Protein AF-A0A9E1KVV0-F1 (afdb_monomer_lite)

Foldseek 3Di:
DVVVVVVVVVVVVVVVVVVVVVVVVVVCVPDDDDVVVDPDDLVRLVVVLVVLVVVVVVVPDALVSLLNSLVSCVVNVVLVVSLVSLVVSLVVVHDDLVSNLSSLQSNLVSLQSVLVVDPDLVVSLVSLVSSLVSLVSSVVSVVVCCVPVVDPPPPPVSSVVSNVVSVVSSVVSVVVVVVVVLVVLLPDDLVVLVVLLVVLVVVLVVLVVVLVVDDDPVVNVVSVVSSVVSVVSNVSSVVSSVVVVVVVVVVPDPDPPDDPDDDDDDDDD

Radius of gyration: 32.5 Å; chains: 1; bounding box: 115×55×74 Å

Structure (mmCIF, N/CA/C/O backbone):
data_AF-A0A9E1KVV0-F1
#
_entry.id   AF-A0A9E1KVV0-F1
#
loop_
_atom_site.group_PDB
_atom_site.id
_atom_site.type_symbol
_atom_site.label_atom_id
_atom_site.label_alt_id
_atom_site.label_comp_id
_atom_site.label_asym_id
_atom_site.label_entity_id
_atom_site.label_seq_id
_atom_site.pdbx_PDB_ins_code
_atom_site.Cartn_x
_atom_site.Cartn_y
_atom_site.Cartn_z
_atom_site.occupancy
_atom_site.B_iso_or_equiv
_atom_site.auth_seq_id
_atom_site.auth_comp_id
_atom_site.auth_asym_id
_atom_site.auth_atom_id
_atom_site.pdbx_PDB_model_num
ATOM 1 N N . MET A 1 1 ? 38.109 -32.232 -37.320 1.00 49.78 1 MET A N 1
ATOM 2 C CA . MET A 1 1 ? 37.746 -31.109 -38.220 1.00 49.78 1 MET A CA 1
ATOM 3 C C . MET A 1 1 ? 36.241 -30.805 -38.249 1.00 49.78 1 MET A C 1
ATOM 5 O O . MET A 1 1 ? 35.882 -29.639 -38.278 1.00 49.78 1 MET A O 1
ATOM 9 N N . ILE A 1 2 ? 35.350 -31.804 -38.155 1.00 48.62 2 ILE A N 1
ATOM 10 C CA . ILE A 1 2 ? 33.883 -31.613 -38.248 1.00 48.62 2 ILE A CA 1
ATOM 11 C C . ILE A 1 2 ? 33.278 -30.846 -37.046 1.00 48.62 2 ILE A C 1
ATOM 13 O O . ILE A 1 2 ? 32.442 -29.967 -37.232 1.00 48.62 2 ILE A O 1
ATOM 17 N N . GLN A 1 3 ? 33.752 -31.078 -35.814 1.00 43.31 3 GLN A N 1
ATOM 18 C CA . GLN A 1 3 ? 33.230 -30.390 -34.616 1.00 43.31 3 GLN A CA 1
ATOM 19 C C . GLN A 1 3 ? 33.555 -28.887 -34.540 1.00 43.31 3 GLN A C 1
ATOM 21 O O . GLN A 1 3 ? 32.815 -28.122 -33.923 1.00 43.31 3 GLN A O 1
ATOM 26 N N . GLN A 1 4 ? 34.650 -28.444 -35.163 1.00 46.66 4 GLN A N 1
ATOM 27 C CA . GLN A 1 4 ? 35.059 -27.035 -35.125 1.00 46.66 4 GLN A CA 1
ATOM 28 C C . GLN A 1 4 ? 34.206 -26.173 -36.068 1.00 46.66 4 GLN A C 1
ATOM 30 O O . GLN A 1 4 ? 33.938 -25.010 -35.769 1.00 46.66 4 GLN A O 1
ATOM 35 N N . ASN A 1 5 ? 33.715 -26.768 -37.160 1.00 45.25 5 ASN A N 1
ATOM 36 C CA . ASN A 1 5 ? 32.821 -26.108 -38.109 1.00 45.25 5 ASN A CA 1
ATOM 37 C C . ASN A 1 5 ? 31.393 -25.974 -37.558 1.00 45.25 5 ASN A C 1
ATOM 39 O O . ASN A 1 5 ? 30.751 -24.954 -37.795 1.00 45.25 5 ASN A O 1
ATOM 43 N N . TYR A 1 6 ? 30.935 -26.926 -36.737 1.00 50.62 6 TYR A N 1
ATOM 44 C CA . TYR A 1 6 ? 29.626 -26.846 -36.075 1.00 50.62 6 TYR A CA 1
ATOM 45 C C . TYR A 1 6 ? 29.542 -25.694 -35.067 1.00 50.62 6 TYR A C 1
ATOM 47 O O . TYR A 1 6 ? 28.571 -24.945 -35.065 1.00 50.62 6 TYR A O 1
ATOM 55 N N . LYS A 1 7 ? 30.588 -25.492 -34.251 1.00 47.50 7 LYS A N 1
ATOM 56 C CA . LYS A 1 7 ? 30.629 -24.376 -33.289 1.00 47.50 7 LYS A CA 1
ATOM 57 C C . LYS A 1 7 ? 30.649 -23.012 -33.980 1.00 47.50 7 LYS A C 1
ATOM 59 O O . LYS A 1 7 ? 29.972 -22.098 -33.527 1.00 47.50 7 LYS A O 1
ATOM 64 N N . LYS A 1 8 ? 31.377 -22.884 -35.095 1.00 46.38 8 LYS A N 1
ATOM 65 C CA . LYS A 1 8 ? 31.409 -21.648 -35.893 1.00 46.38 8 LYS A CA 1
ATOM 66 C C . LYS A 1 8 ? 30.078 -21.381 -36.599 1.00 46.38 8 LYS A C 1
ATOM 68 O O . LYS A 1 8 ? 29.641 -20.239 -36.628 1.00 46.38 8 LYS A O 1
ATOM 73 N N . SER A 1 9 ? 29.414 -22.420 -37.108 1.00 48.88 9 SER A N 1
ATOM 74 C CA . SER A 1 9 ? 28.102 -22.303 -37.754 1.00 48.88 9 SER A CA 1
ATOM 75 C C . SER A 1 9 ? 26.990 -21.950 -36.760 1.00 48.88 9 SER A C 1
ATOM 77 O O . SER A 1 9 ? 26.188 -21.071 -37.055 1.00 48.88 9 SER A O 1
ATOM 79 N N . LEU A 1 10 ? 26.987 -22.545 -35.563 1.00 49.00 10 LEU A N 1
ATOM 80 C CA . LEU A 1 10 ? 26.027 -22.213 -34.506 1.00 49.00 10 LEU A CA 1
ATOM 81 C C . LEU A 1 10 ? 26.209 -20.769 -34.011 1.00 49.00 10 LEU A C 1
ATOM 83 O O . LEU A 1 10 ? 25.234 -20.041 -33.865 1.00 49.00 10 LEU A O 1
ATOM 87 N N . PHE A 1 11 ? 27.459 -20.329 -33.827 1.00 50.59 11 PHE A N 1
ATOM 88 C CA . PHE A 1 11 ? 27.769 -18.949 -33.446 1.00 50.59 11 PHE A CA 1
ATOM 89 C C . PHE A 1 11 ? 27.338 -17.948 -34.528 1.00 50.59 11 PHE A C 1
ATOM 91 O O . PHE A 1 11 ? 26.820 -16.885 -34.211 1.00 50.59 11 PHE A O 1
ATOM 98 N N . PHE A 1 12 ? 27.488 -18.308 -35.806 1.00 47.38 12 PHE A N 1
ATOM 99 C CA . PHE A 1 12 ? 27.058 -17.479 -36.932 1.00 47.38 12 PHE A CA 1
ATOM 100 C C . PHE A 1 12 ? 25.529 -17.382 -37.044 1.00 47.38 12 PHE A C 1
ATOM 102 O O . PHE A 1 12 ? 25.018 -16.310 -37.343 1.00 47.38 12 PHE A O 1
ATOM 109 N N . ILE A 1 13 ? 24.795 -18.463 -36.751 1.00 52.06 13 ILE A N 1
ATOM 110 C CA . ILE A 1 13 ? 23.321 -18.469 -36.732 1.00 52.06 13 ILE A CA 1
ATOM 111 C C . ILE A 1 13 ? 22.790 -17.627 -35.566 1.00 52.06 13 ILE A C 1
ATOM 113 O O . ILE A 1 13 ? 21.920 -16.790 -35.785 1.00 52.06 13 ILE A O 1
ATOM 117 N N . ILE A 1 14 ? 23.365 -17.777 -34.365 1.00 50.06 14 ILE A N 1
ATOM 118 C CA . ILE A 1 14 ? 23.011 -16.968 -33.186 1.00 50.06 14 ILE A CA 1
ATOM 119 C C . ILE A 1 14 ? 23.312 -15.482 -33.444 1.00 50.06 14 ILE A C 1
ATOM 121 O O . ILE A 1 14 ? 22.482 -14.615 -33.166 1.00 50.06 14 ILE A O 1
ATOM 125 N N . PHE A 1 15 ? 24.461 -15.180 -34.052 1.00 49.50 15 PHE A N 1
ATOM 126 C CA . PHE A 1 15 ? 24.831 -13.819 -34.436 1.00 49.50 15 PHE A CA 1
ATOM 127 C C . PHE A 1 15 ? 23.894 -13.234 -35.509 1.00 49.50 15 PHE A C 1
ATOM 129 O O . PHE A 1 15 ? 23.545 -12.060 -35.425 1.00 49.50 15 PHE A O 1
ATOM 136 N N . LEU A 1 16 ? 23.426 -14.036 -36.476 1.00 43.38 16 LEU A N 1
ATOM 137 C CA . LEU A 1 16 ? 22.451 -13.598 -37.485 1.00 43.38 16 LEU A CA 1
ATOM 138 C C . LEU A 1 16 ? 21.051 -13.359 -36.903 1.00 43.38 16 LEU A C 1
ATOM 140 O O . LEU A 1 16 ? 20.375 -12.425 -37.326 1.00 43.38 16 LEU A O 1
ATOM 144 N N . SER A 1 17 ? 20.609 -14.164 -35.933 1.00 46.12 17 SER A N 1
ATOM 145 C CA . SER A 1 17 ? 19.330 -13.934 -35.249 1.00 46.12 17 SER A CA 1
ATOM 146 C C . SER A 1 17 ? 19.369 -12.683 -34.371 1.00 46.12 17 SER A C 1
ATOM 148 O O . SER A 1 17 ? 18.413 -11.912 -34.364 1.00 46.12 17 SER A O 1
ATOM 150 N N . ILE A 1 18 ? 20.499 -12.431 -33.702 1.00 46.22 18 ILE A N 1
ATOM 151 C CA . ILE A 1 18 ? 20.713 -11.217 -32.904 1.00 46.22 18 ILE A CA 1
ATOM 152 C C . ILE A 1 18 ? 20.830 -9.990 -33.819 1.00 46.22 18 ILE A C 1
ATOM 154 O O . ILE A 1 18 ? 20.249 -8.954 -33.514 1.00 46.22 18 ILE A O 1
ATOM 158 N N . SER A 1 19 ? 21.500 -10.092 -34.973 1.00 43.97 19 SER A N 1
ATOM 159 C CA . SER A 1 19 ? 21.600 -8.969 -35.914 1.00 43.97 19 SER A CA 1
ATOM 160 C C . SER A 1 19 ? 20.269 -8.655 -36.601 1.00 43.97 19 SER A C 1
ATOM 162 O O . SER A 1 19 ? 19.957 -7.484 -36.773 1.00 43.97 19 SER A O 1
ATOM 164 N N . MET A 1 20 ? 19.434 -9.652 -36.912 1.00 42.59 20 MET A N 1
ATOM 165 C CA . MET A 1 20 ? 18.067 -9.436 -37.414 1.00 42.59 20 MET A CA 1
ATOM 166 C C . MET A 1 20 ? 17.155 -8.785 -36.358 1.00 42.59 20 MET A C 1
ATOM 168 O O . MET A 1 20 ? 16.368 -7.904 -36.702 1.00 42.59 20 MET A O 1
ATOM 172 N N . LEU A 1 21 ? 17.309 -9.135 -35.075 1.00 47.66 21 LEU A N 1
ATOM 173 C CA . LEU A 1 21 ? 16.640 -8.456 -33.955 1.00 47.66 21 LEU A CA 1
ATOM 174 C C . LEU A 1 21 ? 17.131 -7.007 -33.785 1.00 47.66 21 LEU A C 1
ATOM 176 O O . LEU A 1 21 ? 16.314 -6.099 -33.655 1.00 47.66 21 LEU A O 1
ATOM 180 N N . LEU A 1 22 ? 18.441 -6.762 -33.883 1.00 39.94 22 LEU A N 1
ATOM 181 C CA . LEU A 1 22 ? 19.039 -5.421 -33.799 1.00 39.94 22 LEU A CA 1
ATOM 182 C C . LEU A 1 22 ? 18.738 -4.541 -35.028 1.00 39.94 22 LEU A C 1
ATOM 184 O O . LEU A 1 22 ? 18.587 -3.330 -34.893 1.00 39.94 22 LEU A O 1
ATOM 188 N N . ILE A 1 23 ? 18.583 -5.120 -36.222 1.00 39.44 23 ILE A N 1
ATOM 189 C CA . ILE A 1 23 ? 18.140 -4.400 -37.430 1.00 39.44 23 ILE A CA 1
ATOM 190 C C . ILE A 1 23 ? 16.647 -4.050 -37.328 1.00 39.44 23 ILE A C 1
ATOM 192 O O . ILE A 1 23 ? 16.252 -2.964 -37.754 1.00 39.44 23 ILE A O 1
ATOM 196 N N . GLY A 1 24 ? 15.832 -4.895 -36.685 1.00 37.50 24 GLY A N 1
ATOM 197 C CA . GLY A 1 24 ? 14.467 -4.539 -36.281 1.00 37.50 24 GLY A CA 1
ATOM 198 C C . GLY A 1 24 ? 14.424 -3.360 -35.297 1.00 37.50 24 GLY A C 1
ATOM 199 O O . GLY A 1 24 ? 13.568 -2.487 -35.423 1.00 37.50 24 GLY A O 1
ATOM 200 N N . ILE A 1 25 ? 15.400 -3.285 -34.385 1.00 40.69 25 ILE A N 1
ATOM 201 C CA . ILE A 1 25 ? 15.580 -2.183 -33.424 1.00 40.69 25 ILE A CA 1
ATOM 202 C C . ILE A 1 25 ? 16.062 -0.891 -34.118 1.00 40.69 25 ILE A C 1
ATOM 204 O O . ILE A 1 25 ? 15.628 0.200 -33.756 1.00 40.69 25 ILE A O 1
ATOM 208 N N . TRP A 1 26 ? 16.895 -0.980 -35.161 1.00 32.25 26 TRP A N 1
ATOM 209 C CA . TRP A 1 26 ? 17.467 0.201 -35.830 1.00 32.25 26 TRP A CA 1
ATOM 210 C C . TRP A 1 26 ? 16.592 0.783 -36.956 1.00 32.25 26 TRP A C 1
ATOM 212 O O . TRP A 1 26 ? 16.489 2.002 -37.089 1.00 32.25 26 TRP A O 1
ATOM 222 N N . VAL A 1 27 ? 15.897 -0.049 -37.742 1.00 29.86 27 VAL A N 1
ATOM 223 C CA . VAL A 1 27 ? 14.997 0.425 -38.821 1.00 29.86 27 VAL A CA 1
ATOM 224 C C . VAL A 1 27 ? 13.626 0.874 -38.270 1.00 29.86 27 VAL A C 1
ATOM 226 O O . VAL A 1 27 ? 12.897 1.610 -38.934 1.00 29.86 27 VAL A O 1
ATOM 229 N N . GLY A 1 28 ? 13.296 0.516 -37.023 1.00 28.92 28 GLY A N 1
ATOM 230 C CA . GLY A 1 28 ? 12.051 0.881 -36.333 1.00 28.92 28 GLY A CA 1
ATOM 231 C C . GLY A 1 28 ? 12.068 2.204 -35.551 1.00 28.92 28 GLY A C 1
ATOM 232 O O . GLY A 1 28 ? 11.033 2.585 -35.004 1.00 28.92 28 GLY A O 1
ATOM 233 N N . GLY A 1 29 ? 13.189 2.937 -35.524 1.00 30.23 29 GLY A N 1
ATOM 234 C CA . GLY A 1 29 ? 13.425 4.127 -34.682 1.00 30.23 29 GLY A CA 1
ATOM 235 C C . GLY A 1 29 ? 12.549 5.367 -34.934 1.00 30.23 29 GLY A C 1
ATOM 236 O O . GLY A 1 29 ? 12.910 6.466 -34.521 1.00 30.23 29 GLY A O 1
ATOM 237 N N . LYS A 1 30 ? 11.406 5.239 -35.617 1.00 33.72 30 LYS A N 1
ATOM 238 C CA . LYS A 1 30 ? 10.437 6.334 -35.782 1.00 33.72 30 LYS A CA 1
ATOM 239 C C . LYS A 1 30 ? 8.976 5.974 -35.549 1.00 33.72 30 LYS A C 1
ATOM 241 O O . LYS A 1 30 ? 8.170 6.894 -35.535 1.00 33.72 30 LYS A O 1
ATOM 246 N N . ASN A 1 31 ? 8.604 4.711 -35.333 1.00 33.91 31 ASN A N 1
ATOM 247 C CA . ASN A 1 31 ? 7.199 4.368 -35.103 1.00 33.91 31 ASN A CA 1
ATOM 248 C C . ASN A 1 31 ? 7.045 3.172 -34.158 1.00 33.91 31 ASN A C 1
ATOM 250 O O . ASN A 1 31 ? 7.363 2.051 -34.530 1.00 33.91 31 ASN A O 1
ATOM 254 N N . LYS A 1 32 ? 6.486 3.448 -32.970 1.00 41.47 32 LYS A N 1
ATOM 255 C CA . LYS A 1 32 ? 5.640 2.555 -32.157 1.00 41.47 32 LYS A CA 1
ATOM 256 C C . LYS A 1 32 ? 5.944 1.053 -32.271 1.00 41.47 32 LYS A C 1
ATOM 258 O O . LYS A 1 32 ? 5.269 0.346 -33.010 1.00 41.47 32 LYS A O 1
ATOM 263 N N . TYR A 1 33 ? 6.817 0.555 -31.406 1.00 38.28 33 TYR A N 1
ATOM 264 C CA . TYR A 1 33 ? 6.661 -0.798 -30.878 1.00 38.28 33 TYR A CA 1
ATOM 265 C C . TYR A 1 33 ? 6.807 -0.742 -29.366 1.00 38.28 33 TYR A C 1
ATOM 267 O O . TYR A 1 33 ? 7.882 -0.896 -28.800 1.00 38.28 33 TYR A O 1
ATOM 275 N N . SER A 1 34 ? 5.682 -0.498 -28.701 1.00 38.47 34 SER A N 1
ATOM 276 C CA . SER A 1 34 ? 5.535 -0.964 -27.335 1.00 38.47 34 SER A CA 1
ATOM 277 C C . SER A 1 34 ? 5.572 -2.492 -27.398 1.00 38.47 34 SER A C 1
ATOM 279 O O . SER A 1 34 ? 4.780 -3.103 -28.118 1.00 38.47 34 SER A O 1
ATOM 281 N N . TYR A 1 35 ? 6.449 -3.136 -26.623 1.00 42.34 35 TYR A N 1
ATOM 282 C CA . TYR A 1 35 ? 6.430 -4.592 -26.416 1.00 42.34 35 TYR A CA 1
ATOM 283 C C . TYR A 1 35 ? 5.066 -5.101 -25.876 1.00 42.34 35 TYR A C 1
ATOM 285 O O . TYR A 1 35 ? 4.897 -6.305 -25.663 1.00 42.34 35 TYR A O 1
ATOM 293 N N . SER A 1 36 ? 4.073 -4.223 -25.646 1.00 39.53 36 SER A N 1
ATOM 294 C CA . SER A 1 36 ? 2.662 -4.569 -25.424 1.00 39.53 36 SER A CA 1
ATOM 295 C C . SER A 1 36 ? 2.061 -5.420 -26.539 1.00 39.53 36 SER A C 1
ATOM 297 O O . SER A 1 36 ? 1.266 -6.294 -26.205 1.00 39.53 36 SER A O 1
ATOM 299 N N . ASP A 1 37 ? 2.469 -5.230 -27.798 1.00 36.94 37 ASP A N 1
ATOM 300 C CA . ASP A 1 37 ? 1.742 -5.758 -28.968 1.00 36.94 37 ASP A CA 1
ATOM 301 C C . ASP A 1 37 ? 2.190 -7.165 -29.397 1.00 36.94 37 ASP A C 1
ATOM 303 O O . ASP A 1 37 ? 1.574 -7.788 -30.261 1.00 36.94 37 ASP A O 1
ATOM 307 N N . PHE A 1 38 ? 3.232 -7.706 -28.763 1.00 43.53 38 PHE A N 1
ATOM 308 C CA . PHE A 1 38 ? 3.705 -9.061 -29.020 1.00 43.53 38 PHE A CA 1
ATOM 309 C C . PHE A 1 38 ? 3.051 -10.066 -28.062 1.00 43.53 38 PHE A C 1
ATOM 311 O O . PHE A 1 38 ? 3.209 -9.996 -26.835 1.00 43.53 38 PHE A O 1
ATOM 318 N N . ASN A 1 39 ? 2.318 -11.017 -28.647 1.00 42.03 39 ASN A N 1
ATOM 319 C CA . ASN A 1 39 ? 1.745 -12.170 -27.962 1.00 42.03 39 ASN A CA 1
ATOM 320 C C . ASN A 1 39 ? 2.832 -13.249 -27.831 1.00 42.03 39 ASN A C 1
ATOM 322 O O . ASN A 1 39 ? 3.027 -14.060 -28.733 1.00 42.03 39 ASN A O 1
ATOM 326 N N . PHE A 1 40 ? 3.611 -13.191 -26.753 1.00 53.44 40 PHE A N 1
ATOM 327 C CA . PHE A 1 40 ? 4.648 -14.183 -26.483 1.00 53.44 40 PHE A CA 1
ATOM 328 C C . PHE A 1 40 ? 4.055 -15.350 -25.687 1.00 53.44 40 PHE A C 1
ATOM 330 O O . PHE A 1 40 ? 3.542 -15.147 -24.585 1.00 53.44 40 PHE A O 1
ATOM 337 N N . ASP A 1 41 ? 4.164 -16.570 -26.212 1.00 54.91 41 ASP A N 1
ATOM 338 C CA . ASP A 1 41 ? 3.899 -17.782 -25.432 1.00 54.91 41 ASP A CA 1
ATOM 339 C C . ASP A 1 41 ? 4.876 -17.886 -24.242 1.00 54.91 41 ASP A C 1
ATOM 341 O O . ASP A 1 41 ? 6.009 -17.402 -24.300 1.00 54.91 41 ASP A O 1
ATOM 345 N N . ALA A 1 42 ? 4.446 -18.503 -23.134 1.00 55.12 42 ALA A N 1
ATOM 346 C CA . ALA A 1 42 ? 5.169 -18.487 -21.852 1.00 55.12 42 ALA A CA 1
ATOM 347 C C . ALA A 1 42 ? 6.606 -19.054 -21.917 1.00 55.12 42 ALA A C 1
ATOM 349 O O . ALA A 1 42 ? 7.489 -18.612 -21.175 1.00 55.12 42 ALA A O 1
ATOM 350 N N . GLU A 1 43 ? 6.846 -20.006 -22.820 1.00 58.78 43 GLU A N 1
ATOM 351 C CA . GLU A 1 43 ? 8.166 -20.594 -23.073 1.00 58.78 43 GLU A CA 1
ATOM 352 C C . GLU A 1 43 ? 9.120 -19.564 -23.707 1.00 58.78 43 GLU A C 1
ATOM 354 O O . GLU A 1 43 ? 10.227 -19.353 -23.208 1.00 58.78 43 GLU A O 1
ATOM 359 N N . ASN A 1 44 ? 8.626 -18.791 -24.681 1.00 67.38 44 ASN A N 1
ATOM 360 C CA . ASN A 1 44 ? 9.375 -17.719 -25.344 1.00 67.38 44 ASN A CA 1
ATOM 361 C C . ASN A 1 44 ? 9.703 -16.554 -24.389 1.00 67.38 44 ASN A C 1
ATOM 363 O O . ASN A 1 44 ? 10.773 -15.957 -24.485 1.00 67.38 44 ASN A O 1
ATOM 367 N N . ILE A 1 45 ? 8.819 -16.236 -23.431 1.00 67.12 45 ILE A N 1
ATOM 368 C CA . ILE A 1 45 ? 9.076 -15.182 -22.428 1.00 67.12 45 ILE A CA 1
ATOM 369 C C . ILE A 1 45 ? 10.226 -15.576 -21.492 1.00 67.12 45 ILE A C 1
ATOM 371 O O . ILE A 1 45 ? 11.051 -14.734 -21.140 1.00 67.12 45 ILE A O 1
ATOM 375 N N . THR A 1 46 ? 10.288 -16.841 -21.075 1.00 71.38 46 THR A N 1
ATOM 376 C CA . THR A 1 46 ? 11.302 -17.313 -20.119 1.00 71.38 46 THR A CA 1
ATOM 377 C C . THR A 1 46 ? 12.692 -17.355 -20.752 1.00 71.38 46 THR A C 1
ATOM 379 O O . THR A 1 46 ? 13.674 -16.935 -20.129 1.00 71.38 46 THR A O 1
ATOM 382 N N . GLU A 1 47 ? 12.778 -17.804 -22.005 1.00 70.06 47 GLU A N 1
ATOM 383 C CA . GLU A 1 47 ? 14.022 -17.777 -22.775 1.00 70.06 47 GLU A CA 1
ATOM 384 C C . GLU A 1 47 ? 14.514 -16.337 -22.987 1.00 70.06 47 GLU A C 1
ATOM 386 O O . GLU A 1 47 ? 15.678 -16.035 -22.717 1.00 70.06 47 GLU A O 1
ATOM 391 N N . LEU A 1 48 ? 13.612 -15.424 -23.358 1.00 67.31 48 LEU A N 1
ATOM 392 C CA . LEU A 1 48 ? 13.936 -14.014 -23.571 1.00 67.31 48 LEU A CA 1
ATOM 393 C C . LEU A 1 48 ? 14.435 -13.338 -22.285 1.00 67.31 48 LEU A C 1
ATOM 395 O O . LEU A 1 48 ? 15.462 -12.663 -22.303 1.00 67.31 48 LEU A O 1
ATOM 399 N N . ILE A 1 49 ? 13.769 -13.572 -21.149 1.00 70.56 49 ILE A N 1
ATOM 400 C CA . ILE A 1 49 ? 14.219 -13.081 -19.836 1.00 70.56 49 ILE A CA 1
ATOM 401 C C . ILE A 1 49 ? 15.641 -13.575 -19.534 1.00 70.56 49 ILE A C 1
ATOM 403 O O . ILE A 1 49 ? 16.490 -12.788 -19.124 1.00 70.56 49 ILE A O 1
ATOM 407 N N . THR A 1 50 ? 15.925 -14.855 -19.788 1.00 74.06 50 THR A N 1
ATOM 408 C CA . THR A 1 50 ? 17.247 -15.446 -19.525 1.00 74.06 50 THR A CA 1
ATOM 409 C C . THR A 1 50 ? 18.338 -14.788 -20.371 1.00 74.06 50 THR A C 1
ATOM 411 O O . THR A 1 50 ? 19.413 -14.486 -19.856 1.00 74.06 50 THR A O 1
ATOM 414 N N . GLN A 1 51 ? 18.069 -14.526 -21.653 1.00 66.81 51 GLN A N 1
ATOM 415 C CA . GLN A 1 51 ? 19.018 -13.855 -22.546 1.00 66.81 51 GLN A CA 1
ATOM 416 C C . GLN A 1 51 ? 19.305 -12.417 -22.091 1.00 66.81 51 GLN A C 1
ATOM 418 O O . GLN A 1 51 ? 20.464 -12.013 -22.016 1.00 66.81 51 GLN A O 1
ATOM 423 N N . PHE A 1 52 ? 18.274 -11.663 -21.706 1.00 65.25 52 PHE A N 1
ATOM 424 C CA . PHE A 1 52 ? 18.444 -10.298 -21.204 1.00 65.25 52 PHE A CA 1
ATOM 425 C C . PHE A 1 52 ? 19.166 -10.236 -19.848 1.00 65.25 52 PHE A C 1
ATOM 427 O O . PHE A 1 52 ? 19.954 -9.322 -19.627 1.00 65.25 52 PHE A O 1
ATOM 434 N N . GLU A 1 53 ? 18.968 -11.213 -18.959 1.00 68.69 53 GLU A N 1
ATOM 435 C CA . GLU A 1 53 ? 19.689 -11.296 -17.676 1.00 68.69 53 GLU A CA 1
ATOM 436 C C . GLU A 1 53 ? 21.193 -11.558 -17.842 1.00 68.69 53 GLU A C 1
ATOM 438 O O . GLU A 1 53 ? 21.991 -11.168 -16.986 1.00 68.69 53 GLU A O 1
ATOM 443 N N . VAL A 1 54 ? 21.598 -12.231 -18.924 1.00 68.56 54 VAL A N 1
ATOM 444 C CA . VAL A 1 54 ? 23.018 -12.399 -19.264 1.00 68.56 54 VAL A CA 1
ATOM 445 C C . VAL A 1 54 ? 23.621 -11.053 -19.668 1.00 68.56 54 VAL A C 1
ATOM 447 O O . VAL A 1 54 ? 24.698 -10.717 -19.187 1.00 68.56 54 VAL A O 1
ATOM 450 N N . ILE A 1 55 ? 22.896 -10.257 -20.457 1.00 59.66 55 ILE A N 1
ATOM 451 C CA . ILE A 1 55 ? 23.331 -8.926 -20.909 1.00 59.66 55 ILE A CA 1
ATOM 452 C C . ILE A 1 55 ? 23.316 -7.909 -19.748 1.00 59.66 55 ILE A C 1
ATOM 454 O O . ILE A 1 55 ? 24.205 -7.067 -19.645 1.00 59.66 55 ILE A O 1
ATOM 458 N N . GLU A 1 56 ? 22.355 -8.005 -18.821 1.00 62.62 56 GLU A N 1
ATOM 459 C CA . GLU A 1 56 ? 22.276 -7.150 -17.623 1.00 62.62 56 GLU A CA 1
ATOM 460 C C . GLU A 1 56 ? 23.525 -7.274 -16.735 1.00 62.62 56 GLU A C 1
ATOM 462 O O . GLU A 1 56 ? 24.015 -6.277 -16.208 1.00 62.62 56 GLU A O 1
ATOM 467 N N . LYS A 1 57 ? 24.090 -8.483 -16.614 1.00 64.88 57 LYS A N 1
ATOM 468 C CA . LYS A 1 57 ? 25.322 -8.735 -15.845 1.00 64.88 57 LYS A CA 1
ATOM 469 C C . LYS A 1 57 ? 26.570 -8.088 -16.446 1.00 64.88 57 LYS A C 1
ATOM 471 O O . LYS A 1 57 ? 27.580 -7.995 -15.753 1.00 64.88 57 LYS A O 1
ATOM 476 N N . GLU A 1 58 ? 26.506 -7.647 -17.697 1.00 58.31 58 GLU A N 1
ATOM 477 C CA . GLU A 1 58 ? 27.602 -6.970 -18.393 1.00 58.31 58 GLU A CA 1
ATOM 478 C C . GLU A 1 58 ? 27.510 -5.430 -18.286 1.00 58.31 58 GLU A C 1
ATOM 480 O O . GLU A 1 58 ? 28.349 -4.737 -18.852 1.00 58.31 58 GLU A O 1
ATOM 485 N N . ASP A 1 59 ? 26.529 -4.902 -17.531 1.00 61.69 59 ASP A N 1
ATOM 486 C CA . ASP A 1 59 ? 26.280 -3.475 -17.220 1.00 61.69 59 ASP A CA 1
ATOM 487 C C . ASP A 1 59 ? 26.130 -2.553 -18.452 1.00 61.69 59 ASP A C 1
ATOM 489 O O . ASP A 1 59 ? 26.400 -1.354 -18.409 1.00 61.69 59 ASP A O 1
ATOM 493 N N . GLN A 1 60 ? 25.672 -3.114 -19.576 1.00 63.12 60 GLN A N 1
ATOM 494 C CA . GLN A 1 60 ? 25.560 -2.418 -20.869 1.00 63.12 60 GLN A CA 1
ATOM 495 C C . GLN A 1 60 ? 24.130 -2.011 -21.259 1.00 63.12 60 GLN A C 1
ATOM 497 O O . GLN A 1 60 ? 23.925 -1.457 -22.337 1.00 63.12 60 GLN A O 1
ATOM 502 N N . LEU A 1 61 ? 23.124 -2.276 -20.420 1.00 71.19 61 LEU A N 1
ATOM 503 C CA . LEU A 1 61 ? 21.731 -2.035 -20.806 1.00 71.19 61 LEU A CA 1
ATOM 504 C C . LEU A 1 61 ? 21.352 -0.553 -20.727 1.00 71.19 61 LEU A C 1
ATOM 506 O O . LEU A 1 61 ? 21.514 0.094 -19.684 1.00 71.19 61 LEU A O 1
ATOM 510 N N . SER A 1 62 ? 20.758 -0.045 -21.810 1.00 82.12 62 SER A N 1
ATOM 511 C CA . SER A 1 62 ? 20.140 1.279 -21.832 1.00 82.12 62 SER A CA 1
ATOM 512 C C . SER A 1 62 ? 18.921 1.338 -20.897 1.00 82.12 62 SER A C 1
ATOM 514 O O . SER A 1 62 ? 18.385 0.314 -20.463 1.00 82.12 62 SER A O 1
ATOM 516 N N . ALA A 1 63 ? 18.444 2.546 -20.581 1.00 83.25 63 ALA A N 1
ATOM 517 C CA . ALA A 1 63 ? 17.221 2.719 -19.792 1.00 83.25 63 ALA A CA 1
ATOM 518 C C . ALA A 1 63 ? 15.989 2.084 -20.470 1.00 83.25 63 ALA A C 1
ATOM 520 O O . ALA A 1 63 ? 15.108 1.559 -19.788 1.00 83.25 63 ALA A O 1
ATOM 521 N N . GLU A 1 64 ? 15.946 2.093 -21.804 1.00 82.88 64 GLU A N 1
ATOM 522 C CA . GLU A 1 64 ? 14.886 1.465 -22.593 1.00 82.88 64 GLU A CA 1
ATOM 523 C C . GLU A 1 64 ? 14.945 -0.066 -22.509 1.00 82.88 64 GLU A C 1
ATOM 525 O O . GLU A 1 64 ? 13.925 -0.714 -22.271 1.00 82.88 64 GLU A O 1
ATOM 530 N N . ASP A 1 65 ? 16.140 -0.654 -22.592 1.00 80.19 65 ASP A N 1
ATOM 531 C CA . ASP A 1 65 ? 16.302 -2.106 -22.457 1.00 80.19 65 ASP A CA 1
ATOM 532 C C . ASP A 1 65 ? 15.937 -2.581 -21.047 1.00 80.19 65 ASP A C 1
ATOM 534 O O . ASP A 1 65 ? 15.219 -3.570 -20.880 1.00 80.19 65 ASP A O 1
ATOM 538 N N . LYS A 1 66 ? 16.361 -1.834 -20.018 1.00 83.19 66 LYS A N 1
ATOM 539 C CA . LYS A 1 66 ? 15.982 -2.087 -18.617 1.00 83.19 66 LYS A CA 1
ATOM 540 C C . LYS A 1 66 ? 14.466 -2.008 -18.426 1.00 83.19 66 LYS A C 1
ATOM 542 O O . LYS A 1 66 ? 13.885 -2.844 -17.725 1.00 83.19 66 LYS A O 1
ATOM 547 N N . TYR A 1 67 ? 13.809 -1.034 -19.058 1.00 86.19 67 TYR A N 1
ATOM 548 C CA . TYR A 1 67 ? 12.351 -0.926 -19.062 1.00 86.19 67 TYR A CA 1
ATOM 549 C C . TYR A 1 67 ? 11.696 -2.153 -19.715 1.00 86.19 67 TYR A C 1
ATOM 551 O O . TYR A 1 67 ? 10.858 -2.803 -19.083 1.00 86.19 67 TYR A O 1
ATOM 559 N N . ASN A 1 68 ? 12.106 -2.512 -20.932 1.00 82.94 68 ASN A N 1
ATOM 560 C 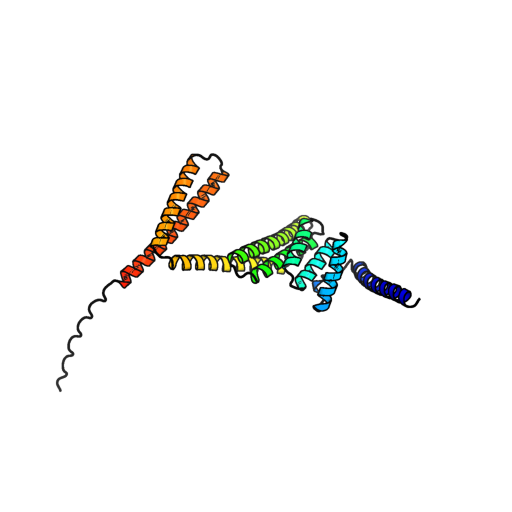CA . ASN A 1 68 ? 11.531 -3.627 -21.689 1.00 82.94 68 ASN A CA 1
ATOM 561 C C . ASN A 1 68 ? 11.700 -4.964 -20.954 1.00 82.94 68 ASN A C 1
ATOM 563 O O . ASN A 1 68 ? 10.732 -5.716 -20.808 1.00 82.94 68 ASN A O 1
ATOM 567 N N . LEU A 1 69 ? 12.884 -5.223 -20.394 1.00 83.38 69 LEU A N 1
ATOM 568 C CA . LEU A 1 69 ? 13.132 -6.394 -19.553 1.00 83.38 69 LEU A CA 1
ATOM 569 C C . LEU A 1 69 ? 12.181 -6.432 -18.350 1.00 83.38 69 LEU A C 1
ATOM 571 O O . LEU A 1 69 ? 11.548 -7.453 -18.076 1.00 83.38 69 LEU A O 1
ATOM 575 N N . SER A 1 70 ? 12.016 -5.304 -17.660 1.00 87.06 70 SER A N 1
ATOM 576 C CA . SER A 1 70 ? 11.126 -5.204 -16.497 1.00 87.06 70 SER A CA 1
ATOM 577 C C . SER A 1 70 ? 9.661 -5.497 -16.851 1.00 87.06 70 SER A C 1
ATOM 579 O O . SER A 1 70 ? 8.949 -6.126 -16.055 1.00 87.06 70 SER A O 1
ATOM 581 N N . VAL A 1 71 ? 9.211 -5.091 -18.046 1.00 85.38 71 VAL A N 1
ATOM 582 C CA . VAL A 1 71 ? 7.879 -5.409 -18.593 1.00 85.38 71 VAL A CA 1
ATOM 583 C C . VAL A 1 71 ? 7.747 -6.902 -18.900 1.00 85.38 71 VAL A C 1
ATOM 585 O O . VAL A 1 71 ? 6.721 -7.499 -18.574 1.00 85.38 71 VAL A O 1
ATOM 588 N N . LEU A 1 72 ? 8.763 -7.543 -19.478 1.00 83.75 72 LEU A N 1
ATOM 589 C CA . LEU A 1 72 ? 8.737 -8.987 -19.745 1.00 83.75 72 LEU A CA 1
ATOM 590 C C . LEU A 1 72 ? 8.636 -9.795 -18.447 1.00 83.75 72 LEU A C 1
ATOM 592 O O . LEU A 1 72 ? 7.798 -10.691 -18.327 1.00 83.75 72 LEU A O 1
ATOM 596 N N . VAL A 1 73 ? 9.415 -9.417 -17.432 1.00 84.38 73 VAL A N 1
ATOM 597 C CA . VAL A 1 73 ? 9.351 -10.023 -16.094 1.00 84.38 73 VAL A CA 1
ATOM 598 C C . VAL A 1 73 ? 7.965 -9.822 -15.459 1.00 84.38 73 VAL A C 1
ATOM 600 O O . VAL A 1 73 ? 7.444 -10.741 -14.821 1.00 84.38 73 VAL A O 1
ATOM 603 N N . TYR A 1 74 ? 7.330 -8.660 -15.671 1.00 85.19 74 TYR A N 1
ATOM 604 C CA . TYR A 1 74 ? 5.946 -8.405 -15.249 1.00 85.19 74 TYR A CA 1
ATOM 605 C C . TYR A 1 74 ? 4.951 -9.333 -15.952 1.00 85.19 74 TYR A C 1
ATOM 607 O O . TYR A 1 74 ? 4.107 -9.948 -15.295 1.00 85.19 74 TYR A O 1
ATOM 615 N N . LYS A 1 75 ? 5.050 -9.452 -17.284 1.00 82.25 75 LYS A N 1
ATOM 616 C CA . LYS A 1 75 ? 4.198 -10.327 -18.104 1.00 82.25 75 LYS A CA 1
ATOM 617 C C . LYS A 1 75 ? 4.340 -11.795 -17.692 1.00 82.25 75 LYS A C 1
ATOM 619 O O . LYS A 1 75 ? 3.340 -12.508 -17.655 1.00 82.25 75 LYS A O 1
ATOM 624 N N . ASN A 1 76 ? 5.529 -12.209 -17.249 1.00 83.12 76 ASN A N 1
ATOM 625 C CA . ASN A 1 76 ? 5.774 -13.525 -16.648 1.00 83.12 76 ASN A CA 1
ATOM 626 C C . ASN A 1 76 ? 5.243 -13.671 -15.203 1.00 83.12 76 ASN A C 1
ATOM 628 O O . ASN A 1 76 ? 5.600 -14.603 -14.486 1.00 83.12 76 ASN A O 1
ATOM 632 N N . LYS A 1 77 ? 4.421 -12.725 -14.728 1.00 87.38 77 LYS A N 1
ATOM 633 C CA . LYS A 1 77 ? 3.825 -12.678 -13.380 1.00 87.38 77 LYS A CA 1
ATOM 634 C C . LYS A 1 77 ? 4.840 -12.666 -12.232 1.00 87.38 77 LYS A C 1
ATOM 636 O O . LYS A 1 77 ? 4.463 -12.839 -11.073 1.00 87.38 77 LYS A O 1
ATOM 641 N N . ASN A 1 78 ? 6.118 -12.404 -12.510 1.00 90.88 78 ASN A N 1
ATOM 642 C CA . ASN A 1 78 ? 7.137 -12.264 -11.477 1.00 90.88 78 ASN A CA 1
ATOM 643 C C . ASN A 1 78 ? 7.163 -10.819 -10.960 1.00 90.88 78 ASN A C 1
ATOM 645 O O . ASN A 1 78 ? 8.091 -10.043 -11.201 1.00 90.88 78 ASN A O 1
ATOM 649 N N . TYR A 1 79 ? 6.107 -10.455 -10.232 1.00 92.44 79 TYR A N 1
ATOM 650 C CA . TYR A 1 79 ? 5.895 -9.085 -9.766 1.00 92.44 79 TYR A CA 1
ATOM 651 C C . TYR A 1 79 ? 6.957 -8.615 -8.763 1.00 92.44 79 TYR A C 1
ATOM 653 O O . TYR A 1 79 ? 7.252 -7.428 -8.676 1.00 92.44 79 TYR A O 1
ATOM 661 N N . ILE A 1 80 ? 7.576 -9.529 -8.008 1.00 95.12 80 ILE A N 1
ATOM 662 C CA . ILE A 1 80 ? 8.641 -9.174 -7.057 1.00 95.12 80 ILE A CA 1
ATOM 663 C C . ILE A 1 80 ? 9.886 -8.704 -7.808 1.00 95.12 80 ILE A C 1
ATOM 665 O O . ILE A 1 80 ? 10.432 -7.645 -7.481 1.00 95.12 80 ILE A O 1
ATOM 669 N N . LYS A 1 81 ? 10.318 -9.475 -8.813 1.00 91.44 81 LYS A N 1
ATOM 670 C CA . LYS A 1 81 ? 11.491 -9.138 -9.618 1.00 91.44 81 LYS A CA 1
ATOM 671 C C . LYS A 1 81 ? 11.223 -7.910 -10.484 1.00 91.44 81 LYS A C 1
ATOM 673 O O . LYS A 1 81 ? 12.004 -6.969 -10.430 1.00 91.44 81 LYS A O 1
ATOM 678 N N . SER A 1 82 ? 10.082 -7.868 -11.173 1.00 92.00 82 SER A N 1
ATOM 679 C CA . SER A 1 82 ? 9.696 -6.722 -12.007 1.00 92.00 82 SER A CA 1
ATOM 680 C C . SER A 1 82 ? 9.640 -5.420 -11.204 1.00 92.00 82 SER A C 1
ATOM 682 O O . SER A 1 82 ? 10.216 -4.416 -11.617 1.00 92.00 82 SER A O 1
ATOM 684 N N . LYS A 1 83 ? 9.035 -5.440 -10.006 1.00 96.69 83 LYS A N 1
ATOM 685 C CA . LYS A 1 83 ? 9.051 -4.298 -9.082 1.00 96.69 83 LYS A CA 1
ATOM 686 C C . LYS A 1 83 ? 10.474 -3.810 -8.809 1.00 96.69 83 LYS A C 1
ATOM 688 O O . LYS A 1 83 ? 10.713 -2.611 -8.891 1.00 96.69 83 LYS A O 1
ATOM 693 N N . LYS A 1 84 ? 11.396 -4.716 -8.462 1.00 95.06 84 LYS A N 1
ATOM 694 C CA . LYS A 1 84 ? 12.789 -4.357 -8.157 1.00 95.06 84 LYS A CA 1
ATOM 695 C C . LYS A 1 84 ? 13.452 -3.680 -9.361 1.00 95.06 84 LYS A C 1
ATOM 697 O O . LYS A 1 84 ? 13.986 -2.588 -9.202 1.00 95.06 84 LYS A O 1
ATOM 702 N N . SER A 1 85 ? 13.326 -4.263 -10.550 1.00 90.88 85 SER A N 1
ATOM 703 C CA . SER A 1 85 ? 13.916 -3.714 -11.776 1.00 90.88 85 SER A CA 1
ATOM 704 C C . SER A 1 85 ? 13.335 -2.341 -12.146 1.00 90.88 85 SER A C 1
ATOM 706 O O . SER A 1 85 ? 14.085 -1.418 -12.456 1.00 90.88 85 SER A O 1
ATOM 708 N N . PHE A 1 86 ? 12.019 -2.133 -12.004 1.00 93.75 86 PHE A N 1
ATOM 709 C CA . PHE A 1 86 ? 11.428 -0.802 -12.202 1.00 93.75 86 PHE A CA 1
ATOM 710 C C . PHE A 1 86 ? 11.873 0.216 -11.144 1.00 93.75 86 PHE A C 1
ATOM 712 O O . PHE A 1 86 ? 12.046 1.389 -11.470 1.00 93.75 86 PHE A O 1
ATOM 719 N N . GLN A 1 87 ? 12.069 -0.196 -9.887 1.00 95.56 87 GLN A N 1
ATOM 720 C CA . GLN A 1 87 ? 12.619 0.693 -8.858 1.00 95.56 87 GLN A CA 1
ATOM 721 C C . GLN A 1 87 ? 14.050 1.114 -9.197 1.00 95.56 87 GLN A C 1
ATOM 723 O O . GLN A 1 87 ? 14.380 2.287 -9.060 1.00 95.56 87 GLN A O 1
ATOM 728 N N . GLU A 1 88 ? 14.886 0.188 -9.662 1.00 91.56 88 GLU A N 1
ATOM 729 C CA . GLU A 1 88 ? 16.262 0.475 -10.081 1.00 91.56 88 GLU A CA 1
ATOM 730 C C . GLU A 1 88 ? 16.301 1.414 -11.292 1.00 91.56 88 GLU A C 1
ATOM 732 O O . GLU A 1 88 ? 17.023 2.413 -11.262 1.00 91.56 88 GLU A O 1
ATOM 737 N N . LEU A 1 89 ? 15.458 1.168 -12.303 1.00 90.31 89 LEU A N 1
ATOM 738 C CA . LEU A 1 89 ? 15.294 2.056 -13.456 1.00 90.31 89 LEU A CA 1
ATOM 739 C C . LEU A 1 89 ? 14.953 3.485 -13.013 1.00 90.31 89 LEU A C 1
ATOM 741 O O . LEU A 1 89 ? 15.645 4.428 -13.388 1.00 90.31 89 LEU A O 1
ATOM 745 N N . LEU A 1 90 ? 13.925 3.650 -12.177 1.00 93.06 90 LEU A N 1
ATOM 746 C CA . LEU A 1 90 ? 13.480 4.969 -11.721 1.00 93.06 90 LEU A CA 1
ATOM 747 C C . LEU A 1 90 ? 14.508 5.659 -10.812 1.00 93.06 90 LEU A C 1
ATOM 749 O O . LEU A 1 90 ? 14.690 6.870 -10.909 1.00 93.06 90 LEU A O 1
ATOM 753 N N . ASN A 1 91 ? 15.206 4.903 -9.960 1.00 91.50 91 ASN A N 1
ATOM 754 C CA . ASN A 1 91 ? 16.246 5.437 -9.076 1.00 91.50 91 ASN A CA 1
ATOM 755 C C . ASN A 1 91 ? 17.499 5.880 -9.837 1.00 91.50 91 ASN A C 1
ATOM 757 O O . ASN A 1 91 ? 18.206 6.766 -9.363 1.00 91.50 91 ASN A O 1
ATOM 761 N N . SER A 1 92 ? 17.778 5.286 -11.002 1.00 85.62 92 SER A N 1
ATOM 762 C CA . SER A 1 92 ? 18.900 5.712 -11.844 1.00 85.62 92 SER A CA 1
ATOM 763 C C . SER A 1 92 ? 18.732 7.147 -12.355 1.00 85.62 92 SER A C 1
ATOM 765 O O . SER A 1 92 ? 19.717 7.792 -12.701 1.00 85.62 92 SER A O 1
ATOM 767 N N . GLY A 1 93 ? 17.490 7.644 -12.433 1.00 77.88 93 GLY A N 1
ATOM 768 C CA . GLY A 1 93 ? 17.170 8.943 -13.028 1.00 77.88 93 GLY A CA 1
ATOM 769 C C . GLY A 1 93 ? 17.501 9.038 -14.522 1.00 77.88 93 GLY A C 1
ATOM 770 O O . GLY A 1 93 ? 17.422 10.124 -15.091 1.00 77.88 93 GLY A O 1
ATOM 771 N N . THR A 1 94 ? 17.881 7.922 -15.152 1.00 75.94 94 THR A N 1
ATOM 772 C CA . THR A 1 94 ? 18.223 7.843 -16.573 1.00 75.94 94 THR A CA 1
ATOM 773 C C . THR A 1 94 ? 17.013 7.402 -17.389 1.00 75.94 94 THR A C 1
ATOM 775 O O . THR A 1 94 ? 16.238 6.550 -16.957 1.00 75.94 94 THR A O 1
ATOM 778 N N . GLY A 1 95 ? 16.850 7.984 -18.576 1.00 77.31 95 GLY A N 1
ATOM 779 C CA . GLY A 1 95 ? 15.755 7.666 -19.490 1.00 77.31 95 GLY A CA 1
ATOM 780 C C . 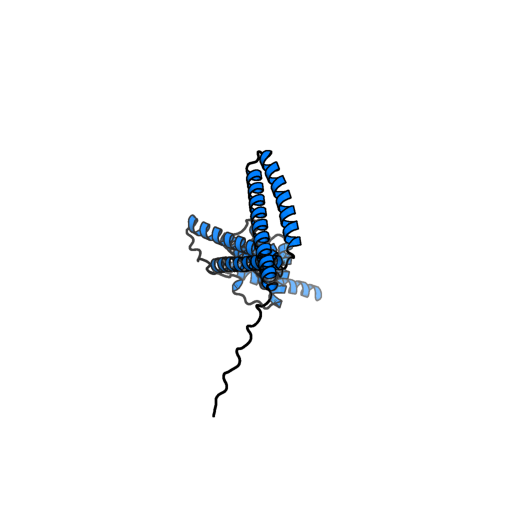GLY A 1 95 ? 14.907 8.877 -19.858 1.00 77.31 95 GLY A C 1
ATOM 781 O O . GLY A 1 95 ? 14.824 9.866 -19.130 1.00 77.31 95 GLY A O 1
ATOM 782 N N . GLU A 1 96 ? 14.279 8.794 -21.026 1.00 83.12 96 GLU A N 1
ATOM 783 C CA . GLU A 1 96 ? 13.350 9.813 -21.499 1.00 83.12 96 GLU A CA 1
ATOM 784 C C . GLU A 1 96 ? 12.099 9.884 -20.616 1.00 83.12 96 GLU A C 1
ATOM 786 O O . GLU A 1 96 ? 11.701 8.905 -19.978 1.00 83.12 96 GLU A O 1
ATOM 791 N N . SER A 1 97 ? 11.425 11.037 -20.617 1.00 84.25 97 SER A N 1
ATOM 792 C CA . SER A 1 97 ? 10.259 11.272 -19.756 1.00 84.25 97 SER A CA 1
ATOM 793 C C . SER A 1 97 ? 9.155 10.218 -19.950 1.00 84.25 97 SER A C 1
ATOM 795 O O . SER A 1 97 ? 8.565 9.758 -18.974 1.00 84.25 97 SER A O 1
ATOM 797 N N . ASN A 1 98 ? 8.939 9.745 -21.183 1.00 82.75 98 ASN A N 1
ATOM 798 C CA . ASN A 1 98 ? 7.968 8.686 -21.486 1.00 82.75 98 ASN A CA 1
ATOM 799 C C . ASN A 1 98 ? 8.334 7.330 -20.857 1.00 82.75 98 ASN A C 1
ATOM 801 O O . ASN A 1 98 ? 7.447 6.621 -20.371 1.00 82.75 98 ASN A O 1
ATOM 805 N N . ILE A 1 99 ? 9.626 6.984 -20.812 1.00 86.19 99 ILE A N 1
ATOM 806 C CA . ILE A 1 99 ? 10.117 5.767 -20.148 1.00 86.19 99 ILE A CA 1
ATOM 807 C C . ILE A 1 99 ? 9.893 5.884 -18.641 1.00 86.19 99 ILE A C 1
ATOM 809 O O . ILE A 1 99 ? 9.398 4.946 -18.019 1.00 86.19 99 ILE A O 1
ATOM 813 N N . LEU A 1 100 ? 10.180 7.048 -18.051 1.00 89.88 100 LEU A N 1
ATOM 814 C CA . LEU A 1 100 ? 9.969 7.282 -16.620 1.00 89.88 100 LEU A CA 1
ATOM 815 C C . LEU A 1 100 ? 8.480 7.235 -16.244 1.00 89.88 100 LEU A C 1
ATOM 817 O O . LEU A 1 100 ? 8.123 6.570 -15.271 1.00 89.88 100 LEU A O 1
ATOM 821 N N . ILE A 1 101 ? 7.599 7.871 -17.027 1.00 89.56 101 ILE A N 1
ATOM 822 C CA . ILE A 1 101 ? 6.136 7.800 -16.849 1.00 89.56 101 ILE A CA 1
ATOM 823 C C . ILE A 1 101 ? 5.672 6.339 -16.883 1.00 89.56 101 ILE A C 1
ATOM 825 O O . ILE A 1 101 ? 4.993 5.876 -15.962 1.00 89.56 101 ILE A O 1
ATOM 829 N N . SER A 1 102 ? 6.098 5.593 -17.904 1.00 88.44 102 SER A N 1
ATOM 830 C CA . SER A 1 102 ? 5.749 4.180 -18.073 1.00 88.44 102 SER A CA 1
ATOM 831 C C . SER A 1 102 ? 6.334 3.299 -16.964 1.00 88.44 102 SER A C 1
ATOM 833 O O . SER A 1 102 ? 5.694 2.337 -16.531 1.00 88.44 102 SER A O 1
ATOM 835 N N . GLY A 1 103 ? 7.530 3.620 -16.471 1.00 90.38 103 GLY A N 1
ATOM 836 C CA . GLY A 1 103 ? 8.172 2.952 -15.342 1.00 90.38 103 GLY A CA 1
ATOM 837 C C . GLY A 1 103 ? 7.390 3.154 -14.046 1.00 90.38 103 GLY A C 1
ATOM 838 O O . GLY A 1 103 ? 7.105 2.185 -13.344 1.00 90.38 103 GLY A O 1
ATOM 839 N N . PHE A 1 104 ? 6.955 4.385 -13.756 1.00 95.19 104 PHE A N 1
ATOM 840 C CA . PHE A 1 104 ? 6.086 4.674 -12.612 1.00 95.19 104 PHE A CA 1
ATOM 841 C C . PHE A 1 104 ? 4.740 3.950 -12.713 1.00 95.19 104 PHE A C 1
ATOM 843 O O . PHE A 1 104 ? 4.285 3.373 -11.723 1.00 95.19 104 PHE A O 1
ATOM 850 N N . PHE A 1 105 ? 4.122 3.933 -13.896 1.00 92.75 105 PHE A N 1
ATOM 851 C CA . PHE A 1 105 ? 2.876 3.201 -14.124 1.00 92.75 105 PHE A CA 1
ATOM 852 C C . PHE A 1 105 ? 3.035 1.701 -13.845 1.00 92.75 105 PHE A C 1
ATOM 854 O O . PHE A 1 105 ? 2.288 1.129 -13.047 1.00 92.75 105 PHE A O 1
ATOM 861 N N . ASN A 1 106 ? 4.049 1.060 -14.428 1.00 93.19 106 ASN A N 1
ATOM 862 C CA . ASN A 1 106 ? 4.272 -0.372 -14.240 1.00 93.19 106 ASN A CA 1
ATOM 863 C C . ASN A 1 106 ? 4.732 -0.724 -12.819 1.00 93.19 106 ASN A C 1
ATOM 865 O O . ASN A 1 106 ? 4.355 -1.774 -12.293 1.00 93.19 106 ASN A O 1
ATOM 869 N N . LEU A 1 107 ? 5.481 0.153 -12.149 1.00 96.88 107 LEU A N 1
ATOM 870 C CA . LEU A 1 107 ? 5.786 -0.008 -10.729 1.00 96.88 107 LEU A CA 1
ATOM 871 C C . LEU A 1 107 ? 4.507 0.048 -9.876 1.00 96.88 107 LEU A C 1
ATOM 873 O O . LEU A 1 107 ? 4.323 -0.782 -8.982 1.00 96.88 107 LEU A O 1
ATOM 877 N N . GLY A 1 108 ? 3.594 0.971 -10.193 1.00 95.50 108 GLY A N 1
ATOM 878 C CA . GLY A 1 108 ? 2.272 1.047 -9.575 1.00 95.50 108 GLY A CA 1
ATOM 879 C C . GLY A 1 108 ? 1.480 -0.249 -9.747 1.00 95.50 108 GLY A C 1
ATOM 880 O O . GLY A 1 108 ? 0.974 -0.793 -8.761 1.00 95.50 108 GLY A O 1
ATOM 881 N N . ASN A 1 109 ? 1.452 -0.797 -10.964 1.00 94.88 109 ASN A N 1
ATOM 882 C CA . ASN A 1 109 ? 0.793 -2.071 -11.271 1.00 94.88 109 ASN A CA 1
ATOM 883 C C . ASN A 1 109 ? 1.423 -3.257 -10.523 1.00 94.88 109 ASN A C 1
ATOM 885 O O . ASN A 1 109 ? 0.704 -4.134 -10.044 1.00 94.88 109 ASN A O 1
ATOM 889 N N . ASN A 1 110 ? 2.751 -3.291 -10.383 1.00 97.25 110 ASN A N 1
ATOM 890 C CA . ASN A 1 110 ? 3.447 -4.311 -9.596 1.00 97.25 110 ASN A CA 1
ATOM 891 C C . ASN A 1 110 ? 3.022 -4.282 -8.124 1.00 97.25 110 ASN A C 1
ATOM 893 O O . ASN A 1 110 ? 2.632 -5.310 -7.571 1.00 97.25 110 ASN A O 1
ATOM 897 N N . PHE A 1 111 ? 3.059 -3.106 -7.491 1.00 98.44 111 PHE A N 1
ATOM 898 C CA . PHE A 1 111 ? 2.609 -2.960 -6.106 1.00 98.44 111 PHE A CA 1
ATOM 899 C C . PHE A 1 111 ? 1.139 -3.342 -5.936 1.00 98.44 111 PHE A C 1
ATOM 901 O O . PHE A 1 111 ? 0.805 -4.015 -4.965 1.00 98.44 111 PHE A O 1
ATOM 908 N N . PHE A 1 112 ? 0.283 -2.969 -6.890 1.00 96.25 112 PHE A N 1
ATOM 909 C CA . PHE A 1 112 ? -1.130 -3.338 -6.880 1.00 96.25 112 PHE A CA 1
ATOM 910 C C . PHE A 1 112 ? -1.312 -4.860 -6.906 1.00 96.25 112 PHE A C 1
ATOM 912 O O . PHE A 1 112 ? -2.008 -5.406 -6.055 1.00 96.25 112 PHE A O 1
ATOM 919 N N . LYS A 1 113 ? -0.636 -5.566 -7.822 1.00 96.31 113 LYS A N 1
ATOM 920 C CA . LYS A 1 113 ? -0.729 -7.032 -7.926 1.00 96.31 113 LYS A CA 1
ATOM 921 C C . LYS A 1 113 ? -0.200 -7.753 -6.691 1.00 96.31 113 LYS A C 1
ATOM 923 O O . LYS A 1 113 ? -0.798 -8.732 -6.256 1.00 96.31 113 LYS A O 1
ATOM 928 N N . LEU A 1 114 ? 0.877 -7.246 -6.094 1.00 97.00 114 LEU A N 1
ATOM 929 C CA . LEU A 1 114 ? 1.376 -7.761 -4.819 1.00 97.00 114 LEU A CA 1
ATOM 930 C C . LEU A 1 114 ? 0.365 -7.528 -3.684 1.00 97.00 114 LEU A C 1
ATOM 932 O O . LEU A 1 114 ? 0.168 -8.416 -2.863 1.00 97.00 114 LEU A O 1
ATOM 936 N N . ALA A 1 115 ? -0.312 -6.376 -3.664 1.00 96.06 115 ALA A N 1
ATOM 937 C CA . ALA A 1 115 ? -1.346 -6.069 -2.678 1.00 96.06 115 ALA A CA 1
ATOM 938 C C . ALA A 1 115 ? -2.604 -6.942 -2.833 1.00 96.06 115 ALA A C 1
ATOM 940 O O . ALA A 1 115 ? -3.238 -7.275 -1.837 1.00 96.06 115 ALA A O 1
ATOM 941 N N . GLU A 1 116 ? -2.977 -7.325 -4.059 1.00 93.31 116 GLU A N 1
ATOM 942 C CA . GLU A 1 116 ? -4.095 -8.250 -4.312 1.00 93.31 116 GLU A CA 1
ATOM 943 C C . GLU A 1 116 ? -3.821 -9.669 -3.795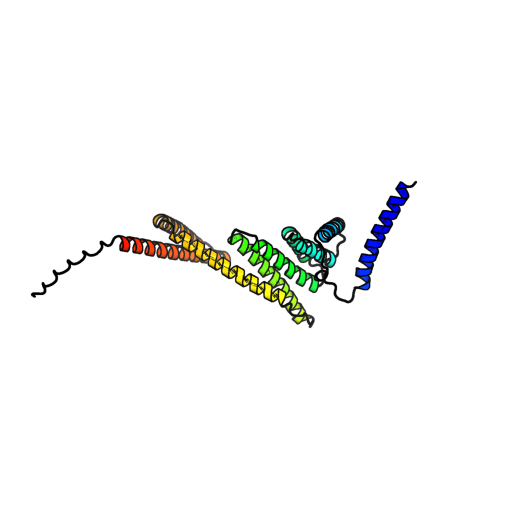 1.00 93.31 116 GLU A C 1
ATOM 945 O O . GLU A 1 116 ? -4.753 -10.362 -3.392 1.00 93.31 116 GLU A O 1
ATOM 950 N N . ALA A 1 117 ? -2.557 -10.096 -3.809 1.00 94.00 117 ALA A N 1
ATOM 951 C CA . ALA A 1 117 ? -2.141 -11.411 -3.328 1.00 94.00 117 ALA A CA 1
ATOM 952 C C . ALA A 1 117 ? -1.896 -11.460 -1.806 1.00 94.00 117 ALA A C 1
ATOM 954 O O . ALA A 1 117 ? -1.799 -12.549 -1.236 1.00 94.00 117 ALA A O 1
ATOM 955 N N . GLU A 1 118 ? -1.778 -10.302 -1.153 1.00 96.88 118 GLU A N 1
ATOM 956 C CA . GLU A 1 118 ? -1.516 -10.195 0.280 1.00 96.88 118 GLU A CA 1
ATOM 957 C C . GLU A 1 118 ? -2.787 -10.471 1.099 1.00 96.88 118 GLU A C 1
ATOM 959 O O . GLU A 1 118 ? -3.863 -9.930 0.836 1.00 96.88 118 GLU A O 1
ATOM 964 N N . LYS A 1 119 ? -2.657 -11.333 2.109 1.00 93.38 119 LYS A N 1
ATOM 965 C CA . LYS A 1 119 ? -3.767 -11.783 2.960 1.00 93.38 119 LYS A CA 1
ATOM 966 C C . LYS A 1 119 ? -3.929 -10.907 4.196 1.00 93.38 119 LYS A C 1
ATOM 968 O O . LYS A 1 119 ? -5.037 -10.781 4.717 1.00 93.38 119 LYS A O 1
ATOM 973 N N . GLU A 1 120 ? -2.840 -10.325 4.683 1.00 95.31 120 GLU A N 1
ATOM 974 C CA . GLU A 1 120 ? -2.864 -9.423 5.829 1.00 95.31 120 GLU A CA 1
ATOM 975 C C . GLU A 1 120 ? -3.287 -8.020 5.378 1.00 95.31 120 GLU A C 1
ATOM 977 O O . GLU A 1 120 ? -2.572 -7.351 4.629 1.00 95.31 120 GLU A O 1
ATOM 982 N N . ILE A 1 121 ? -4.452 -7.556 5.846 1.00 93.38 121 ILE A N 1
ATOM 983 C CA . ILE A 1 121 ? -5.064 -6.291 5.402 1.00 93.38 121 ILE A CA 1
ATOM 984 C C . ILE A 1 121 ? -4.102 -5.108 5.577 1.00 93.38 121 ILE A C 1
ATOM 986 O O . ILE A 1 121 ? -3.998 -4.264 4.688 1.00 93.38 121 ILE A O 1
ATOM 990 N N . GLU A 1 122 ? -3.378 -5.041 6.693 1.00 95.00 122 GLU A N 1
ATOM 991 C CA . GLU A 1 122 ? -2.403 -3.985 6.966 1.00 95.00 122 GLU A CA 1
ATOM 992 C C . GLU A 1 122 ? -1.251 -3.966 5.952 1.00 95.00 122 GLU A C 1
ATOM 994 O O . GLU A 1 122 ? -0.910 -2.900 5.434 1.00 95.00 122 GLU A O 1
ATOM 999 N N . LYS A 1 123 ? -0.685 -5.133 5.619 1.00 95.88 123 LYS A N 1
ATOM 1000 C CA . LYS A 1 123 ? 0.383 -5.246 4.613 1.00 95.88 123 LYS A CA 1
ATOM 1001 C C . LYS A 1 123 ? -0.139 -4.932 3.212 1.00 95.88 123 LYS A C 1
ATOM 1003 O O . LYS A 1 123 ? 0.523 -4.227 2.448 1.00 95.88 123 LYS A O 1
ATOM 1008 N N . ALA A 1 124 ? -1.353 -5.382 2.888 1.00 96.06 124 ALA A N 1
ATOM 1009 C CA . ALA A 1 124 ? -2.005 -5.064 1.622 1.00 96.06 124 ALA A CA 1
ATOM 1010 C C . ALA A 1 124 ? -2.213 -3.547 1.478 1.00 96.06 124 ALA A C 1
ATOM 1012 O O . ALA A 1 124 ? -1.905 -2.977 0.432 1.00 96.06 124 ALA A O 1
ATOM 1013 N N . LEU A 1 125 ? -2.671 -2.870 2.537 1.00 97.44 125 LEU A N 1
ATOM 1014 C CA . LEU A 1 125 ? -2.822 -1.412 2.569 1.00 97.44 125 LEU A CA 1
ATOM 1015 C C . LEU A 1 125 ? -1.494 -0.689 2.323 1.00 97.44 125 LEU A C 1
ATOM 1017 O O . LEU A 1 125 ? -1.461 0.253 1.531 1.00 97.44 125 LEU A O 1
ATOM 1021 N N . GLU A 1 126 ? -0.398 -1.133 2.942 1.00 97.75 126 GLU A N 1
ATOM 1022 C CA . GLU A 1 126 ? 0.931 -0.559 2.702 1.00 97.75 126 GLU A CA 1
ATOM 1023 C C . GLU A 1 126 ? 1.333 -0.657 1.219 1.00 97.75 126 GLU A C 1
ATOM 1025 O O . GLU A 1 126 ? 1.790 0.322 0.618 1.00 97.75 126 GLU A O 1
ATOM 1030 N N . LEU A 1 127 ? 1.114 -1.821 0.603 1.00 97.94 127 LEU A N 1
ATOM 1031 C CA . LEU A 1 127 ? 1.400 -2.048 -0.813 1.00 97.94 127 LEU A CA 1
ATOM 1032 C C . LEU A 1 127 ? 0.494 -1.205 -1.726 1.00 97.94 127 LEU A C 1
ATOM 1034 O O . LEU A 1 127 ? 0.999 -0.583 -2.662 1.00 97.94 127 LEU A O 1
ATOM 1038 N N . TYR A 1 128 ? -0.806 -1.089 -1.438 1.00 98.06 128 TYR A N 1
ATOM 1039 C CA . TYR A 1 128 ? -1.691 -0.197 -2.197 1.00 98.06 128 TYR A CA 1
ATOM 1040 C C . TYR A 1 128 ? -1.286 1.276 -2.063 1.00 98.06 128 TYR A C 1
ATOM 1042 O O . TYR A 1 128 ? -1.355 2.019 -3.041 1.00 98.06 128 TYR A O 1
ATOM 1050 N N . HIS A 1 129 ? -0.819 1.726 -0.895 1.00 98.31 129 HIS A N 1
ATOM 1051 C CA . HIS A 1 129 ? -0.301 3.088 -0.742 1.00 98.31 129 HIS A CA 1
ATOM 1052 C C . HIS A 1 129 ? 0.954 3.332 -1.591 1.00 98.31 129 HIS A C 1
ATOM 1054 O O . HIS A 1 129 ? 1.080 4.392 -2.215 1.00 98.31 129 HIS A O 1
ATOM 1060 N N . LYS A 1 130 ? 1.860 2.350 -1.667 1.00 98.19 130 LYS A N 1
ATOM 1061 C CA . LYS A 1 130 ? 3.024 2.397 -2.568 1.00 98.19 130 LYS A CA 1
ATOM 1062 C C . LYS A 1 130 ? 2.589 2.447 -4.035 1.00 98.19 130 LYS A C 1
ATOM 1064 O O . LYS A 1 130 ? 3.063 3.309 -4.768 1.00 98.19 130 LYS A O 1
ATOM 1069 N N . SER A 1 131 ? 1.612 1.627 -4.424 1.00 97.12 131 SER A N 1
ATOM 1070 C CA . SER A 1 131 ? 1.000 1.653 -5.759 1.00 97.12 131 SER A CA 1
ATOM 1071 C C . SER A 1 131 ? 0.431 3.034 -6.113 1.00 97.12 131 SER A C 1
ATOM 1073 O O . SER A 1 131 ? 0.779 3.610 -7.145 1.00 97.12 131 SER A O 1
ATOM 1075 N N . LEU A 1 132 ? -0.359 3.626 -5.208 1.00 97.12 132 LEU A N 1
ATOM 1076 C CA . LEU A 1 132 ? -0.950 4.955 -5.382 1.00 97.12 132 LEU A CA 1
ATOM 1077 C C . LEU A 1 132 ? 0.117 6.046 -5.551 1.00 97.12 132 LEU A C 1
ATOM 1079 O O . LEU A 1 132 ? -0.060 6.977 -6.336 1.00 97.12 132 LEU A O 1
ATOM 1083 N N . THR A 1 133 ? 1.217 5.933 -4.805 1.00 98.00 133 THR A N 1
ATOM 1084 C CA . THR A 1 133 ? 2.349 6.864 -4.878 1.00 98.00 133 THR A CA 1
ATOM 1085 C C . THR A 1 133 ? 3.042 6.771 -6.235 1.00 98.00 133 THR A C 1
ATOM 1087 O O . THR A 1 133 ? 3.317 7.801 -6.845 1.00 98.00 133 THR A O 1
ATOM 1090 N N . SER A 1 134 ? 3.253 5.560 -6.755 1.00 96.44 134 SER A N 1
ATOM 1091 C CA . SER A 1 134 ? 3.826 5.358 -8.089 1.00 96.44 134 SER A CA 1
ATOM 1092 C C . SER A 1 134 ? 2.932 5.927 -9.194 1.00 96.44 134 SER A C 1
ATOM 1094 O O . SER A 1 134 ? 3.417 6.691 -10.025 1.00 96.44 134 SER A O 1
ATOM 1096 N N . PHE A 1 135 ? 1.619 5.664 -9.166 1.00 94.88 135 PHE A N 1
ATOM 1097 C CA . PHE A 1 135 ? 0.690 6.264 -10.135 1.00 94.88 135 PHE A CA 1
ATOM 1098 C C . PHE A 1 135 ? 0.658 7.794 -10.048 1.00 94.88 135 PHE A C 1
ATOM 1100 O O . PHE A 1 135 ? 0.604 8.468 -11.076 1.00 94.88 135 PHE A O 1
ATOM 1107 N N . ARG A 1 136 ? 0.745 8.362 -8.838 1.00 95.94 136 ARG A N 1
ATOM 1108 C CA . ARG A 1 136 ? 0.874 9.814 -8.664 1.00 95.94 136 ARG A CA 1
ATOM 1109 C C . ARG A 1 136 ? 2.144 10.348 -9.329 1.00 95.94 136 ARG A C 1
ATOM 1111 O O . ARG A 1 136 ? 2.058 11.352 -10.025 1.00 95.94 136 ARG A O 1
ATOM 1118 N N . GLY A 1 137 ? 3.279 9.666 -9.168 1.00 94.06 137 GLY A N 1
ATOM 1119 C CA . GLY A 1 137 ? 4.540 10.042 -9.814 1.00 94.06 137 GLY A CA 1
ATOM 1120 C C . GLY A 1 137 ? 4.433 10.099 -11.343 1.00 94.06 137 GLY A C 1
ATOM 1121 O O . GLY A 1 137 ? 4.895 11.064 -11.955 1.00 94.06 137 GLY A O 1
ATOM 1122 N N . ALA A 1 138 ? 3.743 9.130 -11.956 1.00 91.75 138 ALA A N 1
ATOM 1123 C CA . ALA A 1 138 ? 3.467 9.145 -13.395 1.00 91.75 138 ALA A CA 1
ATOM 1124 C C . ALA A 1 138 ? 2.614 10.362 -13.806 1.00 91.75 138 ALA A C 1
ATOM 1126 O O . ALA A 1 138 ? 2.980 11.098 -14.722 1.00 91.75 138 ALA A O 1
ATOM 1127 N N . LEU A 1 139 ? 1.514 10.625 -13.089 1.00 91.56 139 LEU A N 1
ATOM 1128 C CA . LEU A 1 139 ? 0.636 11.775 -13.346 1.00 91.56 139 LEU A CA 1
ATOM 1129 C C . LEU A 1 139 ? 1.362 13.119 -13.173 1.00 91.56 139 LEU A C 1
ATOM 1131 O O . LEU A 1 139 ? 1.143 14.049 -13.946 1.00 91.56 139 LEU A O 1
ATOM 1135 N N . GLU A 1 140 ? 2.237 13.239 -12.175 1.00 91.75 140 GLU A N 1
ATOM 1136 C CA . GLU A 1 140 ? 3.043 14.441 -11.945 1.00 91.75 140 GLU A CA 1
ATOM 1137 C C . GLU A 1 140 ? 4.044 14.698 -13.077 1.00 91.75 140 GLU A C 1
ATOM 1139 O O . GLU A 1 140 ? 4.274 15.853 -13.440 1.00 91.75 140 GLU A O 1
ATOM 1144 N N . LEU A 1 141 ? 4.638 13.651 -13.654 1.00 88.69 141 LEU A N 1
ATOM 1145 C CA . LEU A 1 141 ? 5.490 13.779 -14.839 1.00 88.69 141 LEU A CA 1
ATOM 1146 C C . LEU A 1 141 ? 4.686 14.197 -16.074 1.00 88.69 141 LEU A C 1
ATOM 1148 O O . LEU A 1 141 ? 5.078 15.156 -16.732 1.00 88.69 141 LEU A O 1
ATOM 1152 N N . ILE A 1 142 ? 3.533 13.571 -16.331 1.00 87.31 142 ILE A N 1
ATOM 1153 C CA . ILE A 1 142 ? 2.635 13.954 -17.437 1.00 87.31 142 ILE A CA 1
ATOM 1154 C C . ILE A 1 142 ? 2.246 15.431 -17.327 1.00 87.31 142 ILE A C 1
ATOM 1156 O O . ILE A 1 142 ? 2.424 16.200 -18.272 1.00 87.31 142 ILE A O 1
ATOM 1160 N N . ASN A 1 143 ? 1.783 15.857 -16.149 1.00 87.25 143 ASN A N 1
ATOM 1161 C CA . ASN A 1 143 ? 1.377 17.241 -15.910 1.00 87.25 143 ASN A CA 1
ATOM 1162 C C . ASN A 1 143 ? 2.539 18.226 -16.108 1.00 87.25 143 ASN A C 1
ATOM 1164 O O . ASN A 1 143 ? 2.340 19.320 -16.643 1.00 87.25 143 ASN A O 1
ATOM 1168 N N . ARG A 1 144 ? 3.759 17.856 -15.691 1.00 85.94 144 ARG A N 1
ATOM 1169 C CA . ARG A 1 144 ? 4.962 18.661 -15.950 1.00 85.94 144 ARG A CA 1
ATOM 1170 C C . ARG A 1 144 ? 5.248 18.752 -17.447 1.00 85.94 144 ARG A C 1
ATOM 1172 O O . ARG A 1 144 ? 5.436 19.865 -17.937 1.00 85.94 144 ARG A O 1
ATOM 1179 N N . ASN A 1 145 ? 5.214 17.641 -18.178 1.00 82.56 145 ASN A N 1
ATOM 1180 C CA . ASN A 1 145 ? 5.501 17.644 -19.612 1.00 82.56 145 ASN A CA 1
ATOM 1181 C C . ASN A 1 145 ? 4.511 18.515 -20.397 1.00 82.56 145 ASN A C 1
ATOM 1183 O O . ASN A 1 145 ? 4.925 19.357 -21.194 1.00 82.56 145 ASN A O 1
ATOM 1187 N N . GLN A 1 146 ? 3.213 18.390 -20.102 1.00 82.38 146 GLN A N 1
ATOM 1188 C CA . GLN A 1 146 ? 2.163 19.205 -20.724 1.00 82.38 146 GLN A CA 1
ATOM 1189 C C . GLN A 1 146 ? 2.365 20.699 -20.458 1.00 82.38 146 GLN A C 1
ATOM 1191 O O . GLN A 1 146 ? 2.235 21.522 -21.364 1.00 82.38 146 GLN A O 1
ATOM 1196 N N . LYS A 1 147 ? 2.712 21.060 -19.216 1.00 81.81 147 LYS A N 1
ATOM 1197 C CA . LYS A 1 147 ? 2.890 22.458 -18.812 1.00 81.81 147 LYS A CA 1
ATOM 1198 C C . LYS A 1 147 ? 4.119 23.110 -19.450 1.00 81.81 147 LYS A C 1
ATOM 1200 O O . LYS A 1 147 ? 4.043 24.280 -19.818 1.00 81.81 147 LYS A O 1
ATOM 1205 N N . PHE A 1 148 ? 5.241 22.395 -19.533 1.00 77.50 148 PHE A N 1
ATOM 1206 C CA . PHE A 1 148 ? 6.530 22.989 -19.906 1.00 77.50 148 PHE A CA 1
ATOM 1207 C C . PHE A 1 148 ? 6.917 22.774 -21.369 1.00 77.50 148 PHE A C 1
ATOM 1209 O O . PHE A 1 148 ? 7.504 23.675 -21.962 1.00 77.50 148 PHE A O 1
ATOM 1216 N N . PHE A 1 149 ? 6.556 21.639 -21.968 1.00 69.88 149 PHE A N 1
ATOM 1217 C CA . PHE A 1 149 ? 6.985 21.288 -23.327 1.00 69.88 149 PHE A CA 1
ATOM 1218 C C . PHE A 1 149 ? 5.855 21.366 -24.361 1.00 69.88 149 PHE A C 1
ATOM 1220 O O . PHE A 1 149 ? 6.117 21.221 -25.549 1.00 69.88 149 PHE A O 1
ATOM 1227 N N . ARG A 1 150 ? 4.607 21.642 -23.935 1.00 62.59 150 ARG A N 1
ATOM 1228 C CA . ARG A 1 150 ? 3.398 21.633 -24.791 1.00 62.59 150 ARG A CA 1
ATOM 1229 C C . ARG A 1 150 ? 3.256 20.350 -25.617 1.00 62.59 150 ARG A C 1
ATOM 1231 O O . ARG A 1 150 ? 2.631 20.355 -26.672 1.00 62.59 150 ARG A O 1
ATOM 1238 N N . GLU A 1 151 ? 3.835 19.254 -25.140 1.00 59.09 151 GLU A N 1
ATOM 1239 C CA . GLU A 1 151 ? 3.644 17.953 -25.756 1.00 59.09 151 GLU A CA 1
ATOM 1240 C C . GLU A 1 151 ? 2.195 17.524 -25.524 1.00 59.09 151 GLU A C 1
ATOM 1242 O O . GLU A 1 151 ? 1.735 17.461 -24.376 1.00 59.09 151 GLU A O 1
ATOM 1247 N N . GLU A 1 152 ? 1.479 17.209 -26.607 1.00 52.00 152 GLU A N 1
ATOM 1248 C CA . GLU A 1 152 ? 0.233 16.443 -26.547 1.00 52.00 152 GLU A CA 1
ATOM 1249 C C . GLU A 1 152 ? 0.556 15.020 -26.082 1.00 52.00 152 GLU A C 1
ATOM 1251 O O . GLU A 1 152 ? 0.545 14.047 -26.833 1.00 52.00 152 GLU A O 1
ATOM 1256 N N . THR A 1 153 ? 0.868 14.880 -24.800 1.00 53.06 153 THR A N 1
ATOM 1257 C CA . THR A 1 153 ? 0.805 13.582 -24.147 1.00 53.06 153 THR A CA 1
ATOM 1258 C C . THR A 1 153 ? -0.672 13.235 -24.063 1.00 53.06 153 THR A C 1
ATOM 1260 O O . THR A 1 153 ? -1.440 13.912 -23.370 1.00 53.06 153 THR A O 1
ATOM 1263 N N . LYS A 1 154 ? -1.094 12.205 -24.811 1.00 53.62 154 LYS A N 1
ATOM 1264 C CA . LYS A 1 154 ? -2.404 11.579 -24.597 1.00 53.62 154 LYS A CA 1
ATOM 1265 C C . LYS A 1 154 ? -2.558 11.388 -23.092 1.00 53.62 154 LYS A C 1
ATOM 1267 O O . LYS A 1 154 ? -1.672 10.811 -22.464 1.00 53.62 154 LYS A O 1
ATOM 1272 N N . LYS A 1 155 ? -3.647 11.907 -22.514 1.00 54.34 155 LYS A N 1
ATOM 1273 C CA . LYS A 1 155 ? -4.042 11.502 -21.166 1.00 54.34 155 LYS A CA 1
ATOM 1274 C C . LYS A 1 155 ? -4.107 9.988 -21.196 1.00 54.34 155 LYS A C 1
ATOM 1276 O O . LYS A 1 155 ? -4.893 9.422 -21.949 1.00 54.34 155 LYS A O 1
ATOM 1281 N N . ASP A 1 156 ? -3.208 9.366 -20.456 1.00 66.38 156 ASP A N 1
ATOM 1282 C CA . ASP A 1 156 ? -3.204 7.926 -20.343 1.00 66.38 156 ASP A CA 1
ATOM 1283 C C . ASP A 1 156 ? -4.314 7.580 -19.351 1.00 66.38 156 ASP A C 1
ATOM 1285 O O . ASP A 1 156 ? -4.123 7.607 -18.128 1.00 66.38 156 ASP A O 1
ATOM 1289 N N . ASP A 1 157 ? -5.526 7.415 -19.887 1.00 75.19 157 ASP A N 1
ATOM 1290 C CA . ASP A 1 157 ? -6.742 7.159 -19.113 1.00 75.19 157 ASP A CA 1
ATOM 1291 C C . ASP A 1 157 ? -6.557 5.944 -18.189 1.00 75.19 157 ASP A C 1
ATOM 1293 O O . ASP A 1 157 ? -7.124 5.916 -17.095 1.00 75.19 157 ASP A O 1
ATOM 1297 N N . ASP A 1 158 ? -5.669 5.015 -18.554 1.00 81.12 158 ASP A N 1
ATOM 1298 C CA . ASP A 1 158 ? -5.298 3.841 -17.767 1.00 81.12 158 ASP A CA 1
ATOM 1299 C C . ASP A 1 158 ? -4.564 4.204 -16.466 1.00 81.12 158 ASP A C 1
ATOM 1301 O O . ASP A 1 158 ? -4.847 3.632 -15.407 1.00 81.12 158 ASP A O 1
ATOM 1305 N N . ILE A 1 159 ? -3.662 5.194 -16.488 1.00 87.69 159 ILE A N 1
ATOM 1306 C CA . ILE A 1 159 ? -2.955 5.654 -15.280 1.00 87.69 159 ILE A CA 1
ATOM 1307 C C . ILE A 1 159 ? -3.957 6.266 -14.300 1.00 87.69 159 ILE A C 1
ATOM 1309 O O . ILE A 1 159 ? -3.940 5.958 -13.102 1.00 87.69 159 ILE A O 1
ATOM 1313 N N . LEU A 1 160 ? -4.845 7.132 -14.797 1.00 88.31 160 LEU A N 1
ATOM 1314 C CA . LEU A 1 160 ? -5.863 7.768 -13.964 1.00 88.31 160 LEU A CA 1
ATOM 1315 C C . LEU A 1 160 ? -6.863 6.735 -13.432 1.00 88.31 160 LEU A C 1
ATOM 1317 O O . LEU A 1 160 ? -7.214 6.773 -12.249 1.00 88.31 160 LEU A O 1
ATOM 1321 N N . HIS A 1 161 ? -7.284 5.796 -14.278 1.00 86.38 161 HIS A N 1
ATOM 1322 C CA . HIS A 1 161 ? -8.152 4.694 -13.892 1.00 86.38 161 HIS A CA 1
ATOM 1323 C C . HIS A 1 161 ? -7.532 3.879 -12.752 1.00 86.38 161 HIS A C 1
ATOM 1325 O O . HIS A 1 161 ? -8.156 3.726 -11.698 1.00 86.38 161 HIS A O 1
ATOM 1331 N N . ASN A 1 162 ? -6.278 3.442 -12.899 1.00 89.56 162 ASN A N 1
ATOM 1332 C CA . ASN A 1 162 ? -5.594 2.639 -11.884 1.00 89.56 162 ASN A CA 1
ATOM 1333 C C . ASN A 1 162 ? -5.335 3.425 -10.591 1.00 89.56 162 ASN A C 1
ATOM 1335 O O . ASN A 1 162 ? -5.457 2.871 -9.492 1.00 89.56 162 ASN A O 1
ATOM 1339 N N . PHE A 1 163 ? -5.064 4.729 -10.685 1.00 93.50 163 PHE A N 1
ATOM 1340 C CA . PHE A 1 163 ? -4.973 5.608 -9.519 1.00 93.50 163 PHE A CA 1
ATOM 1341 C C . PHE A 1 163 ? -6.293 5.640 -8.730 1.00 93.50 163 PHE A C 1
ATOM 1343 O O . PHE A 1 163 ? -6.301 5.459 -7.507 1.00 93.50 163 PHE A O 1
ATOM 1350 N N . ILE A 1 164 ? -7.422 5.833 -9.421 1.00 91.75 164 ILE A N 1
ATOM 1351 C CA . ILE A 1 164 ? -8.758 5.869 -8.807 1.00 91.75 164 ILE A CA 1
ATOM 1352 C C . ILE A 1 164 ? -9.121 4.500 -8.223 1.00 91.75 164 ILE A C 1
ATOM 1354 O O . ILE A 1 164 ? -9.572 4.425 -7.075 1.00 91.75 164 ILE A O 1
ATOM 1358 N N . LEU A 1 165 ? -8.882 3.421 -8.970 1.00 91.69 165 LEU A N 1
ATOM 1359 C CA . LEU A 1 165 ? -9.109 2.048 -8.523 1.00 91.69 165 LEU A CA 1
ATOM 1360 C C . LEU A 1 165 ? -8.350 1.760 -7.222 1.00 91.69 165 LEU A C 1
ATOM 1362 O O . LEU A 1 165 ? -8.939 1.295 -6.244 1.00 91.69 165 LEU A O 1
ATOM 1366 N N . THR A 1 166 ? -7.065 2.113 -7.178 1.00 92.75 166 THR A N 1
ATOM 1367 C CA . THR A 1 166 ? -6.209 1.932 -5.999 1.00 92.75 166 THR A CA 1
ATOM 1368 C C . THR A 1 166 ? -6.731 2.716 -4.801 1.00 92.75 166 THR A C 1
ATOM 1370 O O . THR A 1 166 ? -6.841 2.175 -3.700 1.00 92.75 166 THR A O 1
ATOM 1373 N N . LYS A 1 167 ? -7.130 3.976 -5.008 1.00 96.25 167 LYS A N 1
ATOM 1374 C CA . LYS A 1 167 ? -7.720 4.811 -3.953 1.00 96.25 167 LYS A CA 1
ATOM 1375 C C . LYS A 1 167 ? -8.994 4.183 -3.378 1.00 96.25 167 LYS A C 1
ATOM 1377 O O . LYS A 1 167 ? -9.178 4.170 -2.160 1.00 96.25 167 LYS A O 1
ATOM 1382 N N . ASN A 1 168 ? -9.853 3.635 -4.235 1.00 94.44 168 ASN A N 1
ATOM 1383 C CA . ASN A 1 168 ? -11.073 2.956 -3.805 1.00 94.44 168 ASN A CA 1
ATOM 1384 C C . ASN A 1 168 ? -10.760 1.674 -3.024 1.00 94.44 168 ASN A C 1
ATOM 1386 O O . ASN A 1 168 ? -11.389 1.417 -1.997 1.00 94.44 168 ASN A O 1
ATOM 1390 N N . ARG A 1 169 ? -9.756 0.902 -3.453 1.00 92.94 169 ARG A N 1
ATOM 1391 C CA . ARG A 1 169 ? -9.338 -0.326 -2.765 1.00 92.94 169 ARG A CA 1
ATOM 1392 C C . ARG A 1 169 ? -8.784 -0.047 -1.368 1.00 92.94 169 ARG A C 1
ATOM 1394 O O . ARG A 1 169 ? -9.180 -0.722 -0.421 1.00 92.94 169 ARG A O 1
ATOM 1401 N N . ILE A 1 170 ? -7.969 1.002 -1.227 1.00 95.75 170 ILE A N 1
ATOM 1402 C CA . ILE A 1 170 ? -7.489 1.501 0.072 1.00 95.75 170 ILE A CA 1
ATOM 1403 C C . ILE A 1 170 ? -8.668 1.850 0.977 1.00 95.75 170 ILE A C 1
ATOM 1405 O O . ILE A 1 170 ? -8.698 1.421 2.126 1.00 95.75 170 ILE A O 1
ATOM 1409 N N . LYS A 1 171 ? -9.653 2.599 0.463 1.00 94.56 171 LYS A N 1
ATOM 1410 C CA . LYS A 1 171 ? -10.831 2.991 1.244 1.00 94.56 171 LYS A CA 1
ATOM 1411 C C . LYS A 1 171 ? -11.582 1.767 1.777 1.00 94.56 171 LYS A C 1
ATOM 1413 O O . LYS A 1 171 ? -11.817 1.683 2.976 1.00 94.56 171 LYS A O 1
ATOM 1418 N N . ILE A 1 172 ? -11.895 0.808 0.902 1.00 91.69 172 ILE A N 1
ATOM 1419 C CA . ILE A 1 172 ? -12.617 -0.420 1.269 1.00 91.69 172 ILE A CA 1
ATOM 1420 C C . ILE A 1 172 ? -11.871 -1.186 2.367 1.00 91.69 172 ILE A C 1
ATOM 1422 O O . ILE A 1 172 ? -12.466 -1.551 3.378 1.00 91.69 172 ILE A O 1
ATOM 1426 N N . LEU A 1 173 ? -10.565 -1.404 2.194 1.00 92.06 173 LEU A N 1
ATOM 1427 C CA . LEU A 1 173 ? -9.766 -2.159 3.159 1.00 92.06 173 LEU A CA 1
ATOM 1428 C C . LEU A 1 173 ? -9.571 -1.409 4.480 1.00 92.06 173 LEU A C 1
ATOM 1430 O O . LEU A 1 173 ? -9.593 -2.031 5.539 1.00 92.06 173 LEU A O 1
AT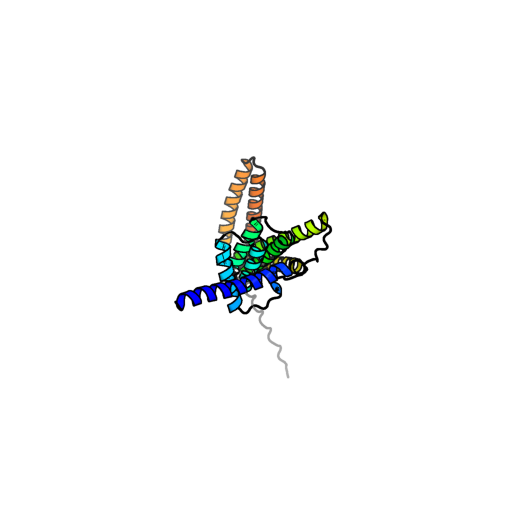OM 1434 N N . ALA A 1 174 ? -9.427 -0.084 4.447 1.00 91.69 174 ALA A N 1
ATOM 1435 C CA . ALA A 1 174 ? -9.348 0.731 5.655 1.00 91.69 174 ALA A CA 1
ATOM 1436 C C . ALA A 1 174 ? -10.664 0.689 6.452 1.00 91.69 174 ALA A C 1
ATOM 1438 O O . ALA A 1 174 ? -10.640 0.545 7.678 1.00 91.69 174 ALA A O 1
ATOM 1439 N N . ASP A 1 175 ? -11.806 0.751 5.762 1.00 89.56 175 ASP A N 1
ATOM 1440 C CA . ASP A 1 175 ? -13.131 0.626 6.374 1.00 89.56 175 ASP A CA 1
ATOM 1441 C C . ASP A 1 175 ? -13.341 -0.784 6.957 1.00 89.56 175 ASP A C 1
ATOM 1443 O O . ASP A 1 175 ? -13.813 -0.928 8.092 1.00 89.56 175 ASP A O 1
ATOM 1447 N N . GLN A 1 176 ? -12.912 -1.829 6.242 1.00 88.19 176 GLN A N 1
ATOM 1448 C CA . GLN A 1 176 ? -12.931 -3.208 6.736 1.00 88.19 176 GLN A CA 1
ATOM 1449 C C . GLN A 1 176 ? -12.041 -3.374 7.972 1.00 88.19 176 GLN A C 1
ATOM 1451 O O . GLN A 1 176 ? -12.479 -3.935 8.975 1.00 88.19 176 GLN A O 1
ATOM 1456 N N . LEU A 1 177 ? -10.820 -2.837 7.952 1.00 90.25 177 LEU A N 1
ATOM 1457 C CA . LEU A 1 177 ? -9.898 -2.906 9.082 1.00 90.25 177 LEU A CA 1
ATOM 1458 C C . LEU A 1 177 ? -10.467 -2.201 10.319 1.00 90.25 177 LEU A C 1
ATOM 1460 O O . LEU A 1 177 ? -10.389 -2.722 11.433 1.00 90.25 177 LEU A O 1
ATOM 1464 N N . LYS A 1 178 ? -11.072 -1.025 10.131 1.00 87.50 178 LYS A N 1
ATOM 1465 C CA . LYS A 1 178 ? -11.752 -0.288 11.200 1.00 87.50 178 LYS A CA 1
ATOM 1466 C C . LYS A 1 178 ? -12.906 -1.102 11.784 1.00 87.50 178 LYS A C 1
ATOM 1468 O O . LYS A 1 178 ? -13.025 -1.179 13.007 1.00 87.50 178 LYS A O 1
ATOM 1473 N N . THR A 1 179 ? -13.708 -1.731 10.929 1.00 85.75 179 THR A N 1
ATOM 1474 C CA . THR A 1 179 ? -14.837 -2.579 11.335 1.00 85.75 179 THR A CA 1
ATOM 1475 C C . THR A 1 179 ? -14.358 -3.808 12.104 1.00 85.75 179 THR A C 1
ATOM 1477 O O . THR A 1 179 ? -14.854 -4.069 13.196 1.00 85.75 179 THR A O 1
ATOM 1480 N N . ASN A 1 180 ? -13.327 -4.502 11.616 1.00 85.06 180 ASN A N 1
ATOM 1481 C CA . ASN A 1 180 ? -12.729 -5.656 12.291 1.00 85.06 180 ASN A CA 1
ATOM 1482 C C . ASN A 1 180 ? -12.182 -5.277 13.674 1.00 85.06 180 ASN A C 1
ATOM 1484 O O . ASN A 1 180 ? -12.438 -5.976 14.653 1.00 85.06 180 ASN A O 1
ATOM 1488 N N . LYS A 1 181 ? -11.486 -4.136 13.786 1.00 83.94 181 LYS A N 1
ATOM 1489 C CA . LYS A 1 181 ? -10.998 -3.620 15.076 1.00 83.94 181 LYS A CA 1
ATOM 1490 C C . LYS A 1 181 ? -12.143 -3.293 16.034 1.00 83.94 181 LYS A C 1
ATOM 1492 O O . LYS A 1 181 ? -12.031 -3.562 17.226 1.00 83.94 181 LYS A O 1
ATOM 1497 N N . GLN A 1 182 ? -13.239 -2.722 15.537 1.00 80.94 182 GLN A N 1
ATOM 1498 C CA . GLN A 1 182 ? -14.421 -2.444 16.354 1.00 80.94 182 GLN A CA 1
ATOM 1499 C C . GLN A 1 182 ? -15.119 -3.730 16.807 1.00 80.94 182 GLN A C 1
ATOM 1501 O O . GLN A 1 182 ? -15.433 -3.845 17.987 1.00 80.94 182 GLN A O 1
ATOM 1506 N N . ALA A 1 183 ? -15.309 -4.705 15.917 1.00 79.00 183 ALA A N 1
ATOM 1507 C CA . ALA A 1 183 ? -15.901 -5.999 16.250 1.00 79.00 183 ALA A CA 1
ATOM 1508 C C . ALA A 1 183 ? -15.054 -6.766 17.279 1.00 79.00 183 ALA A C 1
ATOM 1510 O O . ALA A 1 183 ? -15.588 -7.257 18.269 1.00 79.00 183 ALA A O 1
ATOM 1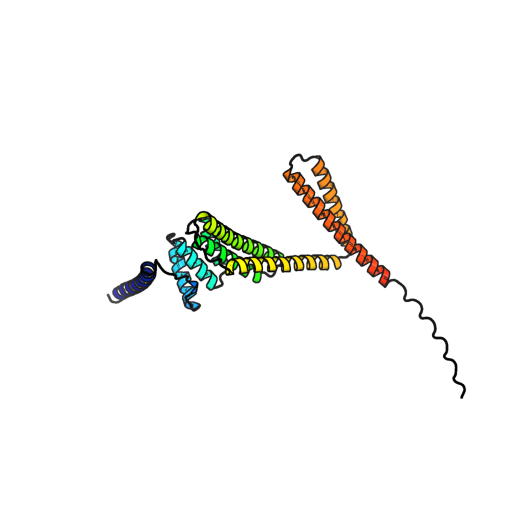511 N N . ALA A 1 184 ? -13.727 -6.784 17.112 1.00 78.00 184 ALA A N 1
ATOM 1512 C CA . ALA A 1 184 ? -12.815 -7.388 18.081 1.00 78.00 184 ALA A CA 1
ATOM 1513 C C . ALA A 1 184 ? -12.919 -6.717 19.461 1.00 78.00 184 ALA A C 1
ATOM 1515 O O . ALA A 1 184 ? -12.997 -7.405 20.475 1.00 78.00 184 ALA A O 1
ATOM 1516 N N . LYS A 1 185 ? -12.999 -5.378 19.515 1.00 74.44 185 LYS A N 1
ATOM 1517 C CA . LYS A 1 185 ? -13.222 -4.654 20.778 1.00 74.44 185 LYS A CA 1
ATOM 1518 C C . LYS A 1 185 ? -14.601 -4.928 21.384 1.00 74.44 185 LYS A C 1
ATOM 1520 O O . LYS A 1 185 ? -14.709 -5.012 22.598 1.00 74.44 185 LYS A O 1
ATOM 1525 N N . GLN A 1 186 ? -15.644 -5.101 20.572 1.00 74.06 186 GLN A N 1
ATOM 1526 C CA . GLN A 1 186 ? -16.981 -5.474 21.057 1.00 74.06 186 GLN A CA 1
ATOM 1527 C C . GLN A 1 186 ? -17.032 -6.885 21.657 1.00 74.06 186 GLN A C 1
ATOM 1529 O O . GLN A 1 186 ? -17.904 -7.156 22.477 1.00 74.06 186 GLN A O 1
ATOM 1534 N N . GLN A 1 187 ? -16.113 -7.772 21.272 1.00 75.81 187 GLN A N 1
ATOM 1535 C CA . GLN A 1 187 ? -15.973 -9.111 21.853 1.00 75.81 187 GLN A CA 1
ATOM 1536 C C . GLN A 1 187 ? -15.067 -9.136 23.094 1.00 75.81 187 GLN A C 1
ATOM 1538 O O . GLN A 1 187 ? -15.051 -10.134 23.813 1.00 75.81 187 GLN A O 1
ATOM 1543 N N . GLN A 1 188 ? -14.309 -8.068 23.366 1.00 79.31 188 GLN A N 1
ATOM 1544 C CA . GLN A 1 188 ? -13.473 -8.001 24.562 1.00 79.31 188 GLN A CA 1
ATOM 1545 C C . GLN A 1 188 ? -14.326 -7.904 25.825 1.00 79.31 188 GLN A C 1
ATOM 1547 O O . GLN A 1 188 ? -15.352 -7.221 25.869 1.00 79.31 188 GLN A O 1
ATOM 1552 N N . ASN A 1 189 ? -13.853 -8.576 26.876 1.00 82.31 189 ASN A N 1
ATOM 1553 C CA . ASN A 1 189 ? -14.453 -8.490 28.198 1.00 82.31 189 ASN A CA 1
ATOM 1554 C C . ASN A 1 189 ? -14.353 -7.034 28.711 1.00 82.31 189 ASN A C 1
ATOM 1556 O O . ASN A 1 189 ? -13.254 -6.465 28.652 1.00 82.31 189 ASN A O 1
ATOM 1560 N N . PRO A 1 190 ? -15.436 -6.447 29.268 1.00 85.50 190 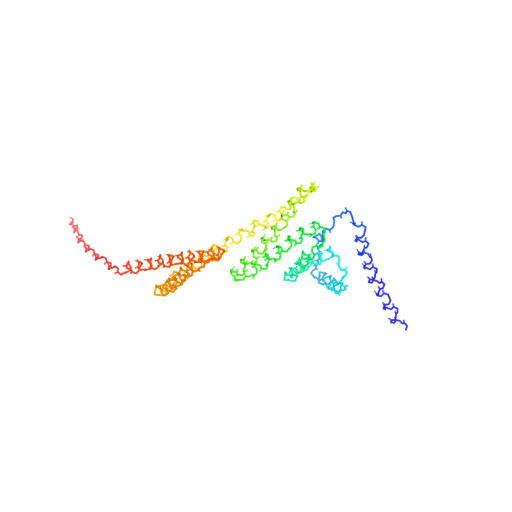PRO A N 1
ATOM 1561 C CA . PRO A 1 190 ? -15.424 -5.096 29.830 1.00 85.50 190 PRO A CA 1
ATOM 1562 C C . PRO A 1 190 ? -14.232 -4.817 30.757 1.00 85.50 190 PRO A C 1
ATOM 1564 O O . PRO A 1 190 ? -13.641 -3.742 30.705 1.00 85.50 190 PRO A O 1
ATOM 1567 N N . TYR A 1 191 ? -13.819 -5.798 31.562 1.00 86.12 191 TYR A N 1
ATOM 1568 C CA . TYR A 1 191 ? -12.688 -5.674 32.480 1.00 86.12 191 TYR A CA 1
ATOM 1569 C C . TYR A 1 191 ? -11.342 -5.488 31.758 1.00 86.12 191 TYR A C 1
ATOM 1571 O O . TYR A 1 191 ? -10.491 -4.722 32.208 1.00 86.12 191 TYR A O 1
ATOM 1579 N N . GLN A 1 192 ? -11.142 -6.145 30.611 1.00 87.94 192 GLN A N 1
ATOM 1580 C CA . GLN A 1 192 ? -9.940 -5.946 29.793 1.00 87.94 192 GLN A CA 1
ATOM 1581 C C . GLN A 1 192 ? -9.924 -4.548 29.163 1.00 87.94 192 GLN A C 1
ATOM 1583 O O . GLN A 1 192 ? -8.875 -3.906 29.133 1.00 87.94 192 GLN A O 1
ATOM 1588 N N . LEU A 1 193 ? -11.087 -4.058 28.719 1.00 88.75 193 LEU A N 1
ATOM 1589 C CA . LEU A 1 193 ? -11.236 -2.701 28.188 1.00 88.75 193 LEU A CA 1
ATOM 1590 C C . LEU A 1 193 ? -10.948 -1.637 29.261 1.00 88.75 193 LEU A C 1
ATOM 1592 O O . LEU A 1 193 ? -10.283 -0.649 28.958 1.00 88.75 193 LEU A O 1
ATOM 1596 N N . VAL A 1 194 ? -11.377 -1.851 30.512 1.00 92.81 194 VAL A N 1
ATOM 1597 C CA . VAL A 1 194 ? -11.055 -0.962 31.645 1.00 92.81 194 VAL A CA 1
ATOM 1598 C C . VAL A 1 194 ? -9.550 -0.927 31.911 1.00 92.81 194 VAL A C 1
ATOM 1600 O O . VAL A 1 194 ? -8.976 0.158 31.931 1.00 92.81 194 VAL A O 1
ATOM 1603 N N . LYS A 1 195 ? -8.878 -2.085 32.001 1.00 92.44 195 LYS A N 1
ATOM 1604 C CA . LYS A 1 195 ? -7.411 -2.131 32.161 1.00 92.44 195 LYS A CA 1
ATOM 1605 C C . LYS A 1 195 ? -6.667 -1.410 31.036 1.00 92.44 195 LYS A C 1
ATOM 1607 O O . LYS A 1 195 ? -5.642 -0.773 31.272 1.00 92.44 195 LYS A O 1
ATOM 1612 N N . GLN A 1 196 ? -7.169 -1.505 29.803 1.00 90.69 196 GLN A N 1
ATOM 1613 C CA . GLN A 1 196 ? -6.598 -0.772 28.676 1.00 90.69 196 GLN A CA 1
ATOM 1614 C C . GLN A 1 196 ? -6.773 0.744 28.840 1.00 90.69 196 GLN A C 1
ATOM 1616 O O . GLN A 1 196 ? -5.823 1.484 28.592 1.00 90.69 196 GLN A O 1
ATOM 1621 N N . ILE A 1 197 ? -7.956 1.200 29.266 1.00 94.88 197 ILE A N 1
ATOM 1622 C CA . ILE A 1 197 ? -8.218 2.619 29.545 1.00 94.88 197 ILE A CA 1
ATOM 1623 C C . ILE A 1 197 ? -7.266 3.124 30.630 1.00 94.88 197 ILE A C 1
ATOM 1625 O O . ILE A 1 197 ? -6.609 4.134 30.406 1.00 94.88 197 ILE A O 1
ATOM 1629 N N . GLU A 1 198 ? -7.132 2.407 31.748 1.00 94.88 198 GLU A N 1
ATOM 1630 C CA . GLU A 1 198 ? -6.217 2.766 32.843 1.00 94.88 198 GLU A CA 1
ATOM 1631 C C . GLU A 1 198 ? -4.772 2.897 32.349 1.00 94.88 198 GLU A C 1
ATOM 1633 O O . GLU A 1 198 ? -4.123 3.915 32.579 1.00 94.88 198 GLU A O 1
ATOM 1638 N N . SER A 1 199 ? -4.287 1.916 31.580 1.00 96.44 199 SER A N 1
ATOM 1639 C CA . SER A 1 199 ? -2.944 1.970 30.991 1.00 96.44 199 SER A CA 1
ATOM 1640 C C . SER A 1 199 ? -2.761 3.170 30.053 1.00 96.44 199 SER A C 1
ATOM 1642 O O . SER A 1 199 ? -1.713 3.821 30.067 1.00 96.44 199 SER A O 1
ATOM 1644 N N . ASN A 1 200 ? -3.771 3.474 29.236 1.00 97.00 200 ASN A N 1
ATOM 1645 C CA . ASN A 1 200 ? -3.756 4.625 28.340 1.00 97.00 200 ASN A CA 1
ATOM 1646 C C . ASN A 1 200 ? -3.779 5.952 29.111 1.00 97.00 200 ASN A C 1
ATOM 1648 O O . ASN A 1 200 ? -3.058 6.870 28.729 1.00 97.00 200 ASN A O 1
ATOM 1652 N N . GLU A 1 201 ? -4.557 6.062 30.191 1.00 97.44 201 GLU A N 1
ATOM 1653 C CA . GLU A 1 201 ? -4.584 7.253 31.050 1.00 97.44 201 GLU A CA 1
ATOM 1654 C C . GLU A 1 201 ? -3.220 7.494 31.706 1.00 97.44 201 GLU A C 1
ATOM 1656 O O . GLU A 1 201 ? -2.700 8.604 31.601 1.00 97.44 201 GLU A O 1
ATOM 1661 N N . SER A 1 202 ? -2.564 6.458 32.242 1.00 97.00 202 SER A N 1
ATOM 1662 C CA . SER A 1 202 ? -1.203 6.595 32.787 1.00 97.00 202 SER A CA 1
ATOM 1663 C C . SER A 1 202 ? -0.196 7.079 31.735 1.00 97.00 202 SER A C 1
ATOM 1665 O O . SER A 1 202 ? 0.671 7.903 32.023 1.00 97.00 202 SER A O 1
ATOM 1667 N N . LYS A 1 203 ? -0.309 6.611 30.483 1.00 97.69 203 LYS A N 1
ATOM 1668 C CA . LYS A 1 203 ? 0.526 7.120 29.379 1.00 97.69 203 LYS A CA 1
ATOM 1669 C C . LYS A 1 203 ? 0.214 8.578 29.051 1.00 97.69 203 LYS A C 1
ATOM 1671 O O . LYS A 1 203 ? 1.139 9.348 28.811 1.00 97.69 203 LYS A O 1
ATOM 1676 N N . ILE A 1 204 ? -1.062 8.963 29.030 1.00 97.56 204 ILE A N 1
ATOM 1677 C CA . ILE A 1 204 ? -1.474 10.349 28.780 1.00 97.56 204 ILE A CA 1
ATOM 1678 C C . ILE A 1 204 ? -0.910 11.276 29.862 1.00 97.56 204 ILE A C 1
ATOM 1680 O O . ILE A 1 204 ? -0.396 12.337 29.521 1.00 97.56 204 ILE A O 1
ATOM 1684 N N . GLU A 1 205 ? -0.949 10.880 31.134 1.00 96.88 205 GLU A N 1
ATOM 1685 C CA . GLU A 1 205 ? -0.363 11.654 32.236 1.00 96.88 205 GLU A CA 1
ATOM 1686 C C . GLU A 1 205 ? 1.137 11.894 32.030 1.00 96.88 205 GLU A C 1
ATOM 1688 O O . GLU A 1 205 ? 1.591 13.038 32.101 1.00 96.88 205 GLU A O 1
ATOM 1693 N N . LEU A 1 206 ? 1.893 10.851 31.672 1.00 96.75 206 LEU A N 1
ATOM 1694 C CA . LEU A 1 206 ? 3.323 10.968 31.359 1.00 96.75 206 LEU A CA 1
ATOM 1695 C C . LEU A 1 206 ? 3.584 11.892 30.159 1.00 96.75 206 LEU A C 1
ATOM 1697 O O . LEU A 1 206 ? 4.516 12.697 30.178 1.00 96.75 206 LEU A O 1
ATOM 1701 N N . LEU A 1 207 ? 2.760 11.809 29.112 1.00 96.94 207 LEU A N 1
ATOM 1702 C CA . LEU A 1 207 ? 2.875 12.677 27.937 1.00 96.94 207 LEU A CA 1
ATOM 1703 C C . LEU A 1 207 ? 2.545 14.140 28.266 1.00 96.94 207 LEU A C 1
ATOM 1705 O O . LEU A 1 207 ? 3.217 15.042 27.766 1.00 96.94 207 LEU A O 1
ATOM 1709 N N . ILE A 1 208 ? 1.557 14.391 29.129 1.00 95.44 208 ILE A N 1
ATOM 1710 C CA . ILE A 1 208 ? 1.226 15.738 29.612 1.00 95.44 208 ILE A CA 1
ATOM 1711 C C . ILE A 1 208 ? 2.377 16.305 30.450 1.00 95.44 208 ILE A C 1
ATOM 1713 O O . ILE A 1 208 ? 2.755 17.456 30.240 1.00 95.44 208 ILE A O 1
ATOM 1717 N N . GLN A 1 209 ? 2.979 15.510 31.338 1.00 95.12 209 GLN A N 1
ATOM 1718 C CA . GLN A 1 209 ? 4.170 15.924 32.090 1.00 95.12 209 GLN A CA 1
ATOM 1719 C C . GLN A 1 209 ? 5.336 16.257 31.151 1.00 95.12 209 GLN A C 1
ATOM 1721 O O . GLN A 1 209 ? 5.997 17.279 31.315 1.00 95.12 209 GLN A O 1
ATOM 1726 N N . ARG A 1 210 ? 5.555 15.446 30.108 1.00 93.81 210 ARG A N 1
ATOM 1727 C CA . ARG A 1 210 ? 6.583 15.714 29.092 1.00 93.81 210 ARG A CA 1
ATOM 1728 C C . ARG A 1 210 ? 6.320 17.010 28.321 1.00 93.81 210 ARG A C 1
ATOM 1730 O O . ARG A 1 210 ? 7.258 17.754 28.060 1.00 93.81 210 ARG A O 1
ATOM 1737 N N . LEU A 1 211 ? 5.066 17.328 27.992 1.00 93.75 211 LEU A N 1
ATOM 1738 C CA . LEU A 1 211 ? 4.719 18.600 27.340 1.00 93.75 211 LEU A CA 1
ATOM 1739 C C . LEU A 1 211 ? 5.075 19.830 28.184 1.00 93.75 211 LEU A C 1
ATOM 1741 O O . LEU A 1 211 ? 5.287 20.896 27.615 1.00 93.75 211 LEU A O 1
ATOM 1745 N N . GLN A 1 212 ? 5.141 19.699 29.510 1.00 91.81 212 GLN A N 1
ATOM 1746 C CA . GLN A 1 212 ? 5.514 20.802 30.401 1.00 91.81 212 GLN A CA 1
ATOM 1747 C C . GLN A 1 212 ? 7.019 21.100 30.373 1.00 91.81 212 GLN A C 1
ATOM 1749 O O . GLN A 1 212 ? 7.421 22.202 30.735 1.00 91.81 212 GLN A O 1
ATOM 1754 N N . THR A 1 213 ? 7.849 20.141 29.953 1.00 92.69 213 THR A N 1
ATOM 1755 C CA . THR A 1 213 ? 9.316 20.251 30.005 1.00 92.69 213 THR A CA 1
ATOM 1756 C C . THR A 1 213 ? 9.967 20.423 28.635 1.00 92.69 213 THR A C 1
ATOM 1758 O O . THR A 1 213 ? 11.140 20.786 28.557 1.00 92.69 213 THR A O 1
ATOM 1761 N N . ILE A 1 214 ? 9.230 20.183 27.548 1.00 92.62 214 ILE A N 1
ATOM 1762 C CA . ILE A 1 214 ? 9.776 20.179 26.191 1.00 92.62 214 ILE A CA 1
ATOM 1763 C C . ILE A 1 214 ? 9.634 21.541 25.504 1.00 92.62 214 ILE A C 1
ATOM 1765 O O . ILE A 1 214 ? 8.578 22.166 25.531 1.00 92.62 214 ILE A O 1
ATOM 1769 N N . ALA A 1 215 ? 10.704 21.983 24.839 1.00 88.06 215 ALA A N 1
ATOM 1770 C CA . ALA A 1 215 ? 10.729 23.232 24.069 1.00 88.06 215 ALA A CA 1
ATOM 1771 C C . ALA A 1 215 ? 10.619 23.011 22.547 1.00 88.06 215 ALA A C 1
ATOM 1773 O O . ALA A 1 215 ? 10.411 23.956 21.788 1.00 88.06 215 ALA A O 1
ATOM 1774 N N . ASN A 1 216 ? 10.775 21.769 22.077 1.00 94.69 216 ASN A N 1
ATOM 1775 C CA . ASN A 1 216 ? 10.792 21.454 20.652 1.00 94.69 216 ASN A CA 1
ATOM 1776 C C . ASN A 1 216 ? 9.371 21.437 20.061 1.00 94.69 216 ASN A C 1
ATOM 1778 O O . ASN A 1 216 ? 8.574 20.554 20.364 1.00 94.69 216 ASN A O 1
ATOM 1782 N N . THR A 1 217 ? 9.070 22.371 19.156 1.00 90.56 217 THR A N 1
ATOM 1783 C CA . THR A 1 217 ? 7.738 22.528 18.542 1.00 90.56 217 THR A CA 1
ATOM 1784 C C . THR A 1 217 ? 7.256 21.304 17.760 1.00 90.56 217 THR A C 1
ATOM 1786 O O . THR A 1 217 ? 6.065 20.995 17.792 1.00 90.56 217 THR A O 1
ATOM 1789 N N . LYS A 1 218 ? 8.152 20.597 17.061 1.00 93.31 218 LYS A N 1
ATOM 1790 C CA . LYS A 1 218 ? 7.786 19.392 16.301 1.00 93.31 218 LYS A CA 1
ATOM 1791 C C . LYS A 1 218 ? 7.387 18.269 17.254 1.00 93.31 218 LYS A C 1
ATOM 1793 O O . LYS A 1 218 ? 6.345 17.649 17.080 1.00 93.31 218 LYS A O 1
ATOM 1798 N N . GLU A 1 219 ? 8.175 18.079 18.302 1.00 93.25 219 GLU A N 1
ATOM 1799 C CA . GLU A 1 219 ? 7.916 17.069 19.324 1.00 93.25 219 GLU A CA 1
ATOM 1800 C C . GLU A 1 219 ? 6.649 17.381 20.137 1.00 93.25 219 GLU A C 1
ATOM 1802 O O . GLU A 1 219 ? 5.866 16.484 20.441 1.00 93.25 219 GLU A O 1
ATOM 1807 N N . ILE A 1 220 ? 6.378 18.662 20.417 1.00 93.25 220 ILE A N 1
ATOM 1808 C CA . ILE A 1 220 ? 5.110 19.106 21.019 1.00 93.25 220 ILE A CA 1
ATOM 1809 C C . ILE A 1 220 ? 3.917 18.671 20.163 1.00 93.25 220 ILE A C 1
ATOM 1811 O O . ILE A 1 220 ? 2.905 18.225 20.710 1.00 93.25 220 ILE A O 1
ATOM 1815 N N . LEU A 1 221 ? 4.007 18.822 18.837 1.00 93.56 221 LEU A N 1
ATOM 1816 C CA . LEU A 1 221 ? 2.935 18.433 17.922 1.00 93.56 221 LEU A CA 1
ATOM 1817 C C . LEU A 1 221 ? 2.709 16.916 17.962 1.00 93.56 221 LEU A C 1
ATOM 1819 O O . LEU A 1 221 ? 1.580 16.479 18.179 1.00 93.56 221 LEU A O 1
ATOM 1823 N N . GLU A 1 222 ? 3.782 16.134 17.843 1.00 93.44 222 GLU A N 1
ATOM 1824 C CA . GLU A 1 222 ? 3.737 14.666 17.877 1.00 93.44 222 GLU A CA 1
ATOM 1825 C C . GLU A 1 222 ? 3.138 14.148 19.197 1.00 93.44 222 GLU A C 1
ATOM 1827 O O . GLU A 1 222 ? 2.257 13.285 19.194 1.00 93.44 222 GLU A O 1
ATOM 1832 N N . ILE A 1 223 ? 3.538 14.723 20.339 1.00 94.56 223 ILE A N 1
ATOM 1833 C CA . ILE A 1 223 ? 2.982 14.347 21.645 1.00 94.56 223 ILE A CA 1
ATOM 1834 C C . ILE A 1 223 ? 1.487 14.690 21.732 1.00 94.56 223 ILE A C 1
ATOM 1836 O O . ILE A 1 223 ? 0.694 13.879 22.219 1.00 94.56 223 ILE A O 1
ATOM 1840 N N . LYS A 1 224 ? 1.070 15.872 21.258 1.00 94.75 224 LYS A N 1
ATOM 1841 C CA . LYS A 1 224 ? -0.350 16.268 21.250 1.00 94.75 224 LYS A CA 1
ATOM 1842 C C . LYS A 1 224 ? -1.195 15.325 20.397 1.00 94.75 224 LYS A C 1
ATOM 1844 O O . LYS A 1 224 ? -2.295 14.955 20.812 1.00 94.75 224 LYS A O 1
ATOM 1849 N N . GLU A 1 225 ? -0.694 14.929 19.233 1.00 94.56 225 GLU A N 1
ATOM 1850 C CA . GLU A 1 225 ? -1.370 13.975 18.354 1.00 94.56 225 GLU A CA 1
ATOM 1851 C C . GLU A 1 225 ? -1.544 12.609 19.028 1.00 94.56 225 GLU A C 1
ATOM 1853 O O . GLU A 1 225 ? -2.648 12.053 19.000 1.00 94.56 225 GLU A O 1
ATOM 1858 N N . GLU A 1 226 ? -0.512 12.108 19.712 1.00 95.56 226 GLU A N 1
ATOM 1859 C CA . GLU A 1 226 ? -0.593 10.835 20.435 1.00 95.56 226 GLU A CA 1
ATOM 1860 C C . GLU A 1 226 ? -1.579 10.907 21.615 1.00 95.56 226 GLU A C 1
ATOM 1862 O O . GLU A 1 226 ? -2.393 9.997 21.786 1.00 95.56 226 GLU A O 1
ATOM 1867 N N . ILE A 1 227 ? -1.610 12.009 22.378 1.00 96.38 227 ILE A N 1
ATOM 1868 C CA . ILE A 1 227 ? -2.611 12.210 23.446 1.00 96.38 227 ILE A CA 1
ATOM 1869 C C . ILE A 1 227 ? -4.032 12.171 22.871 1.00 96.38 227 ILE A C 1
ATOM 1871 O O . ILE A 1 227 ? -4.902 11.474 23.400 1.00 96.38 227 ILE A O 1
ATOM 1875 N N . ILE A 1 228 ? -4.289 12.905 21.783 1.00 96.00 228 ILE A N 1
ATOM 1876 C CA . ILE A 1 228 ? -5.611 12.944 21.139 1.00 96.00 228 ILE A CA 1
ATOM 1877 C C . ILE A 1 228 ? -6.018 11.547 20.662 1.00 96.00 228 ILE A C 1
ATOM 1879 O O . ILE A 1 228 ? -7.179 11.152 20.816 1.00 96.00 228 ILE A O 1
ATOM 1883 N N . LYS A 1 229 ? -5.079 10.791 20.090 1.00 95.31 229 LYS A N 1
ATOM 1884 C CA . LYS A 1 229 ? -5.298 9.411 19.652 1.00 95.31 229 LYS A CA 1
ATOM 1885 C C . LYS A 1 229 ? -5.680 8.505 20.826 1.00 95.31 229 LYS A C 1
ATOM 1887 O O . LYS A 1 229 ? -6.733 7.870 20.755 1.00 95.31 229 LYS A O 1
ATOM 1892 N N . LEU A 1 230 ? -4.918 8.514 21.921 1.00 95.69 230 LEU A N 1
ATOM 1893 C CA . LEU A 1 230 ? -5.213 7.715 23.119 1.00 95.69 230 LEU A CA 1
ATOM 1894 C C . LEU A 1 230 ? -6.573 8.085 23.738 1.00 95.69 230 LEU A C 1
ATOM 1896 O O . LEU A 1 230 ? -7.363 7.205 24.079 1.00 95.69 230 LEU A O 1
ATOM 1900 N N . ARG A 1 231 ? -6.915 9.379 23.803 1.00 96.81 231 ARG A N 1
ATOM 1901 C CA . ARG A 1 231 ? -8.228 9.842 24.293 1.00 96.81 231 ARG A CA 1
ATOM 1902 C C . ARG A 1 231 ? -9.383 9.333 23.429 1.00 96.81 231 ARG A C 1
ATOM 1904 O O . ARG A 1 231 ? -10.395 8.879 23.961 1.00 96.81 231 ARG A O 1
ATOM 1911 N N . LYS A 1 232 ? -9.237 9.368 22.100 1.00 93.88 232 LYS A N 1
ATOM 1912 C CA . LYS A 1 232 ? -10.234 8.804 21.172 1.00 93.88 232 LYS A CA 1
ATOM 1913 C C . LYS A 1 232 ? -10.391 7.295 21.358 1.00 93.88 232 LYS A C 1
ATOM 1915 O O . LYS A 1 232 ? -11.512 6.791 21.293 1.00 93.88 232 LYS A O 1
ATOM 1920 N N . GLU A 1 233 ? -9.295 6.578 21.594 1.00 90.31 233 GLU A N 1
ATOM 1921 C CA . GLU A 1 233 ? -9.341 5.146 21.893 1.00 90.31 233 GLU A CA 1
ATOM 1922 C C . GLU A 1 233 ? -10.098 4.857 23.195 1.00 90.31 233 GLU A C 1
ATOM 1924 O O . GLU A 1 233 ? -10.973 3.989 23.185 1.00 90.31 233 GLU A O 1
ATOM 1929 N N . ASN A 1 234 ? -9.838 5.621 24.261 1.00 94.81 234 ASN A N 1
ATOM 1930 C CA . ASN A 1 234 ? -10.519 5.476 25.552 1.00 94.81 234 ASN A CA 1
ATOM 1931 C C . ASN A 1 234 ? -12.024 5.751 25.446 1.00 94.81 234 ASN A C 1
ATOM 1933 O O . ASN A 1 234 ? -12.827 4.956 25.933 1.00 94.81 234 ASN A O 1
ATOM 1937 N N . LEU A 1 235 ? -12.427 6.818 24.745 1.00 93.69 235 LEU A N 1
ATOM 1938 C CA . LEU A 1 235 ? -13.843 7.128 24.507 1.00 93.69 235 LEU A CA 1
ATOM 1939 C C . LEU A 1 235 ? -14.573 6.006 23.758 1.00 93.69 235 LEU A C 1
ATOM 1941 O O . LEU A 1 235 ? -15.717 5.686 24.080 1.00 93.69 235 LEU A O 1
ATOM 1945 N N . ASN A 1 236 ? -13.915 5.387 22.776 1.00 90.19 236 ASN A N 1
ATOM 1946 C CA . ASN A 1 236 ? -14.480 4.253 22.048 1.00 90.19 236 ASN A CA 1
ATOM 1947 C C . ASN A 1 236 ? -14.650 3.031 22.970 1.00 90.19 236 ASN A C 1
ATOM 1949 O O . ASN A 1 236 ? -15.736 2.458 23.031 1.00 90.19 236 ASN A O 1
ATOM 1953 N N . SER A 1 237 ? -13.622 2.683 23.750 1.00 90.31 237 SER A N 1
ATOM 1954 C CA . SER A 1 237 ? -13.705 1.587 24.725 1.00 90.31 237 SER A CA 1
ATOM 1955 C C . SER A 1 237 ? -14.812 1.819 25.764 1.00 90.31 237 SER A C 1
ATOM 1957 O O . SER A 1 237 ? -15.581 0.903 26.046 1.00 90.31 237 SER A O 1
ATOM 1959 N N . LEU A 1 238 ? -14.973 3.049 26.266 1.00 92.50 238 LEU A N 1
ATOM 1960 C CA . LEU A 1 238 ? -16.064 3.417 27.179 1.00 92.50 238 LEU A CA 1
ATOM 1961 C C . LEU A 1 238 ? -17.449 3.251 26.545 1.00 92.50 238 LEU A C 1
ATOM 1963 O O . LEU A 1 238 ? -18.365 2.754 27.200 1.00 92.50 238 LEU A O 1
ATOM 1967 N N . ALA A 1 239 ? -17.617 3.639 25.278 1.00 90.12 239 ALA A N 1
ATOM 1968 C CA . ALA A 1 239 ? -18.879 3.453 24.566 1.00 90.12 239 ALA A CA 1
ATOM 1969 C C . ALA A 1 239 ? -19.240 1.963 24.426 1.00 90.12 239 ALA A C 1
ATOM 1971 O O . ALA A 1 239 ? -20.403 1.596 24.607 1.00 90.12 239 ALA A O 1
ATOM 1972 N N . ILE A 1 240 ? -18.246 1.107 24.163 1.00 88.81 240 ILE A N 1
ATOM 1973 C CA . ILE A 1 240 ? -18.422 -0.350 24.090 1.00 88.81 240 ILE A CA 1
ATOM 1974 C C . ILE A 1 240 ? -18.810 -0.918 25.458 1.00 88.81 240 ILE A C 1
ATOM 1976 O O . ILE A 1 240 ? -19.821 -1.612 25.545 1.00 88.81 240 ILE A O 1
ATOM 1980 N N . ILE A 1 241 ? -18.077 -0.571 26.523 1.00 90.38 241 ILE A N 1
ATOM 1981 C CA . ILE A 1 241 ? -18.389 -1.003 27.896 1.00 90.38 241 ILE A CA 1
ATOM 1982 C C . ILE A 1 241 ? -19.818 -0.597 28.266 1.00 90.38 241 ILE A C 1
ATOM 1984 O O . ILE A 1 241 ? -20.599 -1.426 28.730 1.00 90.38 241 ILE A O 1
ATOM 1988 N N . LYS A 1 242 ? -20.190 0.667 28.020 1.00 90.62 242 LYS A N 1
ATOM 1989 C CA . LYS A 1 242 ? -21.533 1.179 28.319 1.00 90.62 242 LYS A CA 1
ATOM 1990 C C . LYS A 1 242 ? -22.612 0.357 27.616 1.00 90.62 242 LYS A C 1
ATOM 1992 O O . LYS A 1 242 ? -23.612 0.019 28.244 1.00 90.62 242 LYS A O 1
ATOM 1997 N N . LYS A 1 243 ? -22.402 0.018 26.341 1.00 88.81 243 LYS A N 1
ATOM 1998 C CA . LYS A 1 243 ? -23.334 -0.804 25.564 1.00 88.81 243 LYS A CA 1
ATOM 1999 C C . LYS A 1 243 ? -23.447 -2.224 26.130 1.00 88.81 243 LYS A C 1
ATOM 2001 O O . LYS A 1 243 ? -24.558 -2.683 26.370 1.00 88.81 243 LYS A O 1
ATOM 2006 N N . GLN A 1 244 ? -22.321 -2.882 26.408 1.00 86.75 244 GLN A N 1
ATOM 2007 C CA . GLN A 1 244 ? -22.293 -4.243 26.963 1.00 86.75 244 GLN A CA 1
ATOM 2008 C C . GLN A 1 244 ? -22.984 -4.318 28.338 1.00 86.75 244 GLN A C 1
ATOM 2010 O O . GLN A 1 244 ? -23.769 -5.229 28.587 1.00 86.75 244 GLN A O 1
ATOM 2015 N N . VAL A 1 245 ? -22.754 -3.334 29.216 1.00 86.31 245 VAL A N 1
ATOM 2016 C CA . VAL A 1 245 ? -23.418 -3.251 30.531 1.00 86.31 245 VAL A CA 1
ATOM 2017 C C . VAL A 1 245 ? -24.927 -3.021 30.383 1.00 86.31 245 VAL A C 1
ATOM 2019 O O . VAL A 1 245 ? -25.717 -3.624 31.106 1.00 86.31 245 VAL A O 1
ATOM 2022 N N . GLN A 1 246 ? -25.355 -2.181 29.434 1.00 86.56 246 GLN A N 1
ATOM 2023 C CA . GLN A 1 246 ? -26.780 -1.979 29.143 1.00 86.56 246 GLN A CA 1
ATOM 2024 C C . GLN A 1 246 ? -27.454 -3.262 28.638 1.00 86.56 246 GLN A C 1
ATOM 2026 O O . GLN A 1 246 ? -28.553 -3.585 29.083 1.00 86.56 246 GLN A O 1
ATOM 2031 N N . GLU A 1 247 ? -26.798 -4.008 27.747 1.00 85.38 247 GLU A N 1
ATOM 2032 C CA . GLU A 1 247 ? -27.300 -5.288 27.233 1.00 85.38 247 GLU A CA 1
ATOM 2033 C C . GLU A 1 247 ? -27.444 -6.330 28.359 1.00 85.38 247 GLU A C 1
ATOM 2035 O O . GLU A 1 247 ? -28.491 -6.970 28.460 1.00 85.38 247 GLU A O 1
ATOM 2040 N N . GLN A 1 248 ? -26.463 -6.431 29.264 1.00 82.06 248 GLN A N 1
ATOM 2041 C CA . GLN A 1 248 ? -26.536 -7.307 30.444 1.00 82.06 248 GLN A CA 1
ATOM 2042 C C . GLN A 1 248 ? -27.678 -6.921 31.395 1.00 82.06 248 GLN A C 1
ATOM 2044 O O . GLN A 1 248 ? -28.411 -7.786 31.871 1.00 82.06 248 GLN A O 1
ATOM 2049 N N . ASN A 1 249 ? -27.873 -5.625 31.651 1.00 81.62 249 ASN A N 1
ATOM 2050 C CA . ASN A 1 249 ? -28.949 -5.151 32.525 1.00 81.62 249 ASN A CA 1
ATOM 2051 C C . ASN A 1 249 ? -30.343 -5.419 31.937 1.00 81.62 249 ASN A C 1
ATOM 2053 O O . ASN A 1 249 ? -31.263 -5.751 32.682 1.00 81.62 249 ASN A O 1
ATOM 2057 N N . ASN A 1 250 ? -30.495 -5.323 30.614 1.00 77.75 250 ASN A N 1
ATOM 2058 C CA . ASN A 1 250 ? -31.756 -5.625 29.934 1.00 77.75 250 ASN A CA 1
ATOM 2059 C C . ASN A 1 250 ? -32.056 -7.133 29.897 1.00 77.75 250 ASN A C 1
ATOM 2061 O O . ASN A 1 250 ? -33.217 -7.521 29.977 1.00 77.75 250 ASN A O 1
ATOM 2065 N N . GLN A 1 251 ? -31.033 -7.991 29.815 1.00 72.81 251 GLN A N 1
ATOM 2066 C CA . GLN A 1 251 ? -31.202 -9.450 29.893 1.00 72.81 251 GLN A CA 1
ATOM 2067 C C . GLN A 1 251 ? -31.577 -9.939 31.301 1.00 72.81 251 GLN A C 1
ATOM 2069 O O . GLN A 1 251 ? -32.221 -10.975 31.435 1.00 72.81 251 GLN A O 1
ATOM 2074 N N . ASN A 1 252 ? -31.219 -9.180 32.339 1.00 63.78 252 ASN A N 1
ATOM 2075 C CA . ASN A 1 252 ? -31.508 -9.507 33.736 1.00 63.78 252 ASN A CA 1
ATOM 2076 C C . ASN A 1 252 ? -32.834 -8.915 34.253 1.00 63.78 252 ASN A C 1
ATOM 2078 O O . ASN A 1 252 ? -33.130 -9.040 35.443 1.00 63.78 252 ASN A O 1
ATOM 2082 N N . GLN A 1 253 ? -33.645 -8.273 33.401 1.00 50.59 253 GLN A N 1
ATOM 2083 C CA . GLN A 1 253 ? -34.997 -7.874 33.794 1.00 50.59 253 GLN A CA 1
ATOM 2084 C C . GLN A 1 253 ? -35.909 -9.110 33.865 1.00 50.59 253 GLN A C 1
ATOM 2086 O O . GLN A 1 253 ? -36.046 -9.820 32.867 1.00 50.59 253 GLN A O 1
ATOM 2091 N N . PRO A 1 254 ? -36.565 -9.384 35.010 1.00 52.59 254 PRO A N 1
ATOM 2092 C CA . PRO A 1 254 ? -37.516 -10.481 35.100 1.00 52.59 254 PRO A CA 1
ATOM 2093 C C . PRO A 1 254 ? -38.665 -10.225 34.120 1.00 52.59 254 PRO A C 1
ATOM 2095 O O . PRO A 1 254 ? -39.268 -9.149 34.132 1.00 52.59 254 PRO A O 1
ATOM 2098 N N . SER A 1 255 ? -38.971 -11.209 33.269 1.00 54.53 255 SER A N 1
ATOM 2099 C CA . SER A 1 255 ? -40.159 -11.177 32.415 1.00 54.53 255 SER A CA 1
ATOM 2100 C C . SER A 1 255 ? -41.376 -10.866 33.285 1.00 54.53 255 SER A C 1
ATOM 2102 O O . SER A 1 255 ? -41.635 -11.584 34.255 1.00 54.53 255 SER A O 1
ATOM 2104 N N . SER A 1 256 ? -42.086 -9.779 32.973 1.00 53.44 256 SER A N 1
ATOM 2105 C CA . SER A 1 256 ? -43.278 -9.361 33.711 1.00 53.44 256 SER A CA 1
ATOM 2106 C C . SER A 1 256 ? -44.235 -10.549 33.873 1.00 53.44 256 SER A C 1
ATOM 2108 O O . SER A 1 256 ? -44.406 -11.311 32.916 1.00 53.44 256 SER A O 1
ATOM 2110 N N . PRO A 1 257 ? -44.851 -10.741 35.053 1.00 51.44 257 PRO A N 1
ATOM 2111 C CA . PRO A 1 257 ? -45.753 -11.861 35.271 1.00 51.44 257 PRO A CA 1
ATOM 2112 C C . PRO A 1 257 ? -46.895 -11.765 34.261 1.00 51.44 257 PRO A C 1
ATOM 2114 O O . PRO A 1 257 ? -47.618 -10.767 34.216 1.00 51.44 257 PRO A O 1
ATOM 2117 N N . SER A 1 258 ? -47.031 -12.797 33.427 1.00 52.28 258 SER A N 1
ATOM 2118 C CA . SER A 1 258 ? -48.152 -12.952 32.507 1.00 52.28 258 SER A CA 1
ATOM 2119 C C . SER A 1 258 ? -49.446 -12.803 33.299 1.00 52.28 258 SER A C 1
ATOM 2121 O O . SER A 1 258 ? -49.726 -13.596 34.200 1.00 52.28 258 SER A O 1
ATOM 2123 N N . THR A 1 259 ? -50.209 -11.756 32.998 1.00 53.28 259 THR A N 1
ATOM 2124 C CA . THR A 1 259 ? -51.501 -11.492 33.629 1.00 53.28 259 THR A CA 1
ATOM 2125 C C . THR A 1 259 ? -52.393 -12.727 33.449 1.00 53.28 259 THR A C 1
ATOM 2127 O O . THR A 1 259 ? -52.463 -13.239 32.329 1.00 53.28 259 THR A O 1
ATOM 2130 N N . PRO A 1 260 ? -53.072 -13.240 34.494 1.00 49.22 260 PRO A N 1
ATOM 2131 C CA . PRO A 1 260 ? -53.931 -14.406 34.336 1.00 49.22 260 PRO A CA 1
ATOM 2132 C C . PRO A 1 260 ? -55.044 -14.078 33.340 1.00 49.22 260 PRO A C 1
ATOM 2134 O O . PRO A 1 260 ? -55.765 -13.090 33.508 1.00 49.22 260 PRO A O 1
ATOM 2137 N N . LEU A 1 261 ? -55.180 -14.902 32.299 1.00 53.56 261 LEU A N 1
ATOM 2138 C CA . LEU A 1 261 ? -56.313 -14.865 31.378 1.00 53.56 261 LEU A CA 1
ATOM 2139 C C . LEU A 1 261 ? -57.614 -14.920 32.191 1.00 53.56 261 LEU A C 1
ATOM 2141 O O . LEU A 1 261 ? -57.879 -15.893 32.896 1.00 53.56 261 LEU A O 1
ATOM 2145 N N . LYS A 1 262 ? -58.423 -13.857 32.098 1.00 53.81 262 LYS A N 1
ATOM 2146 C CA . LYS A 1 262 ? -59.780 -13.833 32.658 1.00 53.81 262 LYS A CA 1
ATOM 2147 C C . LYS A 1 262 ? -60.568 -15.033 32.112 1.00 53.81 262 LYS A C 1
ATOM 2149 O O . LYS A 1 262 ? -60.532 -15.258 30.900 1.00 53.81 262 LYS A O 1
ATOM 2154 N N . PRO A 1 263 ? -61.314 -15.768 32.954 1.00 51.56 263 PRO A N 1
ATOM 2155 C CA . PRO A 1 263 ? -62.125 -16.877 32.483 1.00 51.56 263 PRO A CA 1
ATOM 2156 C C . PRO A 1 263 ? -63.201 -16.360 31.524 1.00 51.56 263 PRO A C 1
ATOM 2158 O O . PRO A 1 263 ? -63.958 -15.438 31.840 1.00 51.56 263 PRO A O 1
ATOM 2161 N N . SER A 1 264 ? -63.223 -16.961 30.335 1.00 49.34 264 SER A N 1
ATOM 2162 C CA . SER A 1 264 ? -64.224 -16.745 29.295 1.00 49.34 264 SER A CA 1
ATOM 2163 C C . SER A 1 264 ? -65.628 -16.950 29.869 1.00 49.34 264 SER A C 1
ATOM 2165 O O . SER A 1 264 ? -65.909 -17.971 30.503 1.00 49.34 264 SER A O 1
ATOM 2167 N N . LYS A 1 265 ? -66.510 -15.963 29.676 1.00 53.03 265 LYS A N 1
ATOM 2168 C CA . LYS A 1 265 ? -67.926 -16.081 30.032 1.00 53.03 265 LYS A CA 1
ATOM 2169 C C . LYS A 1 265 ? -68.530 -17.249 29.251 1.00 53.03 265 LYS A C 1
ATOM 2171 O O . LYS A 1 265 ? -68.487 -17.261 28.025 1.00 53.03 265 LYS A O 1
ATOM 2176 N N . LYS A 1 266 ? -69.113 -18.202 29.984 1.00 51.22 266 LYS A N 1
ATOM 2177 C CA . LYS A 1 266 ? -69.987 -19.252 29.450 1.00 51.22 266 LYS A CA 1
ATOM 2178 C C . LYS A 1 266 ? -71.031 -18.630 28.515 1.00 51.22 266 LYS A C 1
ATOM 2180 O O . LYS A 1 266 ? -71.772 -17.746 28.942 1.00 51.22 266 LYS A O 1
ATOM 2185 N N . LEU A 1 267 ? -71.093 -19.127 27.280 1.00 46.53 267 LEU A N 1
ATOM 2186 C CA . LEU A 1 267 ? -72.302 -19.053 26.468 1.00 46.53 267 LEU A CA 1
ATOM 2187 C C . LEU A 1 267 ? -73.341 -19.961 27.135 1.00 46.53 267 LEU A C 1
ATOM 2189 O O . LEU A 1 267 ? -73.102 -21.158 27.304 1.00 46.53 267 LEU A O 1
ATOM 2193 N N . THR A 1 268 ? -74.456 -19.377 27.553 1.00 48.12 268 THR A N 1
ATOM 2194 C CA . THR A 1 268 ? -75.671 -20.125 27.875 1.00 48.12 268 THR A CA 1
ATOM 2195 C C . THR A 1 268 ? -76.424 -20.360 26.564 1.00 48.12 268 THR A C 1
ATOM 2197 O O . THR A 1 268 ? -76.439 -19.465 25.720 1.00 48.12 268 THR A O 1
ATOM 2200 N N . ILE A 1 269 ? -76.943 -21.583 26.422 1.00 55.84 269 ILE A N 1
ATOM 2201 C CA . ILE A 1 269 ? -77.608 -22.193 25.254 1.00 55.84 269 ILE A CA 1
ATOM 2202 C C . ILE A 1 269 ? -78.678 -21.288 24.641 1.00 55.84 269 ILE A C 1
ATOM 2204 O O . ILE A 1 269 ? -79.471 -20.726 25.430 1.00 55.84 269 ILE A O 1
#

Secondary structure (DSSP, 8-state):
-HHHHHHHHHHHHHHHHHHHHHHHHHHTTTS---GGG----HHHHHHHHHHHHHHHTTT---HHHHHHHHHHHHHTT-HHHHHHHHHHHHHHT-S-HHHHHHHHHHHHHHHHHHHHH--SHHHHHHHHHHHHHHHHHHHHHHHHHHHHH-------HHHHHHHHHHHHHHHHHHHHHHHHHHHHHHHS-HHHHHHHHHHHHHHHHHHHHHHHH---HHHHHHHHHHHHHHHHHHHHHHHHHHHHHHHHHHHTSPPPP-PPPPPPPPPP-

Sequence (269 aa):
MIQQNYKKSLFFIIFLSISMLLIGIWVGGKNKYSYSDFNFDAENITELITQFEVIEKEDQLSAEDKYNLSVLVYKNKNYIKSKKSFQELLNSGTGESNILISGFFNLGNNFFKLAEAEKEIEKALELYHKSLTSFRGALELINRNQKFFREETKKDDDILHNFILTKNRIKILADQLKTNKQAAKQQQNPYQLVKQIESNESKIELLIQRLQTIANTKEILEIKEEIIKLRKENLNSLAIIKKQVQEQNNQNQPSSPSTPLKPSKKLTI

pLDDT: mean 77.79, std 19.67, range [28.92, 98.44]